Protein AF-A0A432HUN0-F1 (afdb_monomer_lite)

Sequence (198 aa):
MKFRRDRHARARWQVWLVFIGVSLAVAACGGKPTTIAEPGPTDLVPQQGPDGEPISGSESGPTIFFPKQKPVEGEREVMTAELIGELAVIEGCLRIASFSGSNTDYLLVWPPDFRLNTEGDGIQVLNGDGQVAARVGEEVYMGGGKIGYVHRLDEYVVRQLPPGGTGPYWIVGDVVISAKSLQVFGSKIYLILQPPTV

Radius of gyration: 26.11 Å; chains: 1; bounding box: 74×89×40 Å

Secondary structure (DSSP, 8-state):
-----------------------------------PPPPPP--------S--------------B--BPPP-SSSPP---EEEEEEEEEETTEEEEEESSS---EEEEEB-TT-EEE-SSSS-EEE-TTS-EEEETTSEEEEEEEEE-SGGGS-HHHHTT--TT--S-EEEEEEEEEEGGGEEEETTEEEE--PPPP-

pLDDT: mean 74.95, std 22.16, range [32.34, 98.0]

Structure (mmCIF, N/CA/C/O backbone):
data_AF-A0A432HUN0-F1
#
_entry.id   AF-A0A432HUN0-F1
#
loop_
_atom_site.group_PDB
_atom_site.id
_atom_site.type_symbol
_atom_site.label_atom_id
_atom_site.label_alt_id
_atom_site.label_comp_id
_atom_site.label_asym_id
_atom_site.label_entity_id
_atom_site.label_seq_id
_atom_site.pdbx_PDB_ins_code
_atom_site.Cartn_x
_atom_site.Cartn_y
_atom_site.Cartn_z
_atom_site.occupancy
_atom_site.B_iso_or_equiv
_atom_site.auth_seq_id
_atom_site.auth_comp_id
_atom_site.auth_asym_id
_atom_site.auth_atom_id
_atom_site.pdbx_PDB_model_num
ATOM 1 N N . MET A 1 1 ? 32.783 -45.281 20.978 1.00 41.72 1 MET A N 1
ATOM 2 C CA . MET A 1 1 ? 31.794 -44.224 21.289 1.00 41.72 1 MET A CA 1
ATOM 3 C C . MET A 1 1 ? 30.401 -44.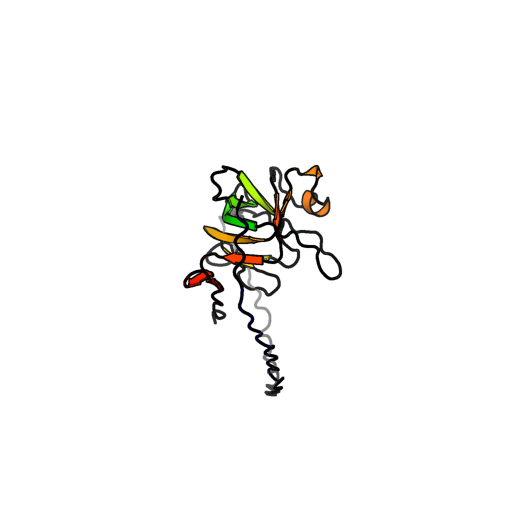832 21.133 1.00 41.72 1 MET A C 1
ATOM 5 O O . MET A 1 1 ? 30.135 -45.439 20.105 1.00 41.72 1 MET A O 1
ATOM 9 N N . LYS A 1 2 ? 29.596 -44.840 22.204 1.00 37.47 2 LYS A N 1
ATOM 10 C CA . LYS A 1 2 ? 28.354 -45.626 22.348 1.00 37.47 2 LYS A CA 1
ATOM 11 C C . LYS A 1 2 ? 27.220 -45.053 21.489 1.00 37.47 2 LYS A C 1
ATOM 13 O O . LYS A 1 2 ? 26.774 -43.941 21.740 1.00 37.47 2 LYS A O 1
ATOM 18 N N . PHE A 1 3 ? 26.706 -45.853 20.558 1.00 32.34 3 PHE A N 1
ATOM 19 C CA . PHE A 1 3 ? 25.397 -45.648 19.939 1.00 32.34 3 PHE A CA 1
ATOM 20 C C . PHE A 1 3 ? 24.331 -46.144 20.928 1.00 32.34 3 PHE A C 1
ATOM 22 O O . PHE A 1 3 ? 24.273 -47.340 21.220 1.00 32.34 3 PHE A O 1
ATOM 29 N N . ARG A 1 4 ? 23.508 -45.245 21.481 1.00 42.25 4 ARG A N 1
ATOM 30 C CA . ARG A 1 4 ? 22.257 -45.631 22.148 1.00 42.25 4 ARG A CA 1
ATOM 31 C C . ARG A 1 4 ? 21.105 -45.401 21.182 1.00 42.25 4 ARG A C 1
ATOM 33 O O . ARG A 1 4 ? 20.860 -44.290 20.734 1.00 42.25 4 ARG A O 1
ATOM 40 N N . ARG A 1 5 ? 20.437 -46.505 20.873 1.00 40.69 5 ARG A N 1
ATOM 41 C CA . ARG A 1 5 ? 19.178 -46.617 20.152 1.00 40.69 5 ARG A CA 1
ATOM 42 C C . ARG A 1 5 ? 18.111 -46.914 21.205 1.00 40.69 5 ARG A C 1
ATOM 44 O O . ARG A 1 5 ? 18.217 -47.950 21.843 1.00 40.69 5 ARG A O 1
ATOM 51 N N . ASP A 1 6 ? 17.102 -46.061 21.327 1.00 40.16 6 ASP A N 1
ATOM 52 C CA . ASP A 1 6 ? 15.755 -46.408 21.801 1.00 40.16 6 ASP A CA 1
ATOM 53 C C . ASP A 1 6 ? 14.793 -45.477 21.040 1.00 40.16 6 ASP A C 1
ATOM 55 O O . ASP A 1 6 ? 15.008 -44.272 21.019 1.00 40.16 6 ASP A O 1
ATOM 59 N N . ARG A 1 7 ? 13.941 -45.940 20.118 1.00 40.25 7 ARG A N 1
ATOM 60 C CA . ARG A 1 7 ? 12.829 -46.915 20.138 1.00 40.25 7 ARG A CA 1
ATOM 61 C C . ARG A 1 7 ? 11.486 -46.298 20.544 1.00 40.25 7 ARG A C 1
ATOM 63 O O . ARG A 1 7 ? 11.226 -46.113 21.719 1.00 40.25 7 ARG A O 1
ATOM 70 N N . HIS A 1 8 ? 10.638 -46.198 19.510 1.00 35.72 8 HIS A N 1
ATOM 71 C CA . HIS A 1 8 ? 9.168 -46.272 19.489 1.00 35.72 8 HIS A CA 1
ATOM 72 C C . HIS A 1 8 ? 8.411 -45.124 20.195 1.00 35.72 8 HIS A C 1
ATOM 74 O O . HIS A 1 8 ? 8.746 -44.715 21.288 1.00 35.72 8 HIS A O 1
ATOM 80 N N . ALA A 1 9 ? 7.360 -44.551 19.608 1.00 34.81 9 ALA A N 1
ATOM 81 C CA . ALA A 1 9 ? 6.184 -45.288 19.172 1.00 34.81 9 ALA A CA 1
ATOM 82 C C . ALA A 1 9 ? 5.407 -44.621 18.023 1.00 34.81 9 ALA A C 1
ATOM 84 O O . ALA A 1 9 ? 5.438 -43.417 17.802 1.00 34.81 9 ALA A O 1
ATOM 85 N N . ARG A 1 10 ? 4.704 -45.495 17.300 1.00 41.88 10 ARG A N 1
ATOM 86 C CA . ARG A 1 10 ? 3.745 -45.235 16.226 1.00 41.88 10 ARG A CA 1
ATOM 87 C C . ARG A 1 10 ? 2.478 -44.586 16.789 1.00 41.88 10 ARG A C 1
ATOM 89 O O . ARG A 1 10 ? 1.993 -45.075 17.801 1.00 41.88 10 ARG A O 1
ATOM 96 N N . ALA A 1 11 ? 1.854 -43.673 16.047 1.00 33.59 11 ALA A N 1
ATOM 97 C CA . ALA A 1 11 ? 0.393 -43.586 15.992 1.00 33.59 11 ALA A CA 1
ATOM 98 C C . ALA A 1 11 ? -0.068 -42.833 14.735 1.00 33.59 11 ALA A C 1
ATOM 100 O O . ALA A 1 11 ? 0.321 -41.699 14.485 1.00 33.59 11 ALA A O 1
ATOM 101 N N . ARG A 1 12 ? -0.896 -43.520 13.943 1.00 47.66 12 ARG A N 1
ATOM 102 C CA . ARG A 1 12 ? -1.722 -42.995 12.851 1.00 47.66 12 ARG A CA 1
ATOM 103 C C . ARG A 1 12 ? -2.831 -42.120 13.442 1.00 47.66 12 ARG A C 1
ATOM 105 O O . ARG A 1 12 ? -3.446 -42.565 14.403 1.00 47.66 12 ARG A O 1
ATOM 112 N N . TRP A 1 13 ? -3.190 -41.010 12.800 1.00 37.75 13 TRP A N 1
ATOM 113 C CA . TRP A 1 13 ? -4.551 -40.455 12.892 1.00 37.75 13 TRP A CA 1
ATOM 114 C C . TRP A 1 13 ? -4.818 -39.553 11.674 1.00 37.75 13 TRP A C 1
ATOM 116 O O . TRP A 1 13 ? -4.181 -38.523 11.515 1.00 37.75 13 TRP A O 1
ATOM 126 N N . GLN A 1 14 ? -5.373 -40.115 10.597 1.00 39.66 14 GLN A N 1
ATOM 127 C CA . GLN A 1 14 ? -6.800 -40.119 10.221 1.00 39.66 14 GLN A CA 1
ATOM 128 C C . GLN A 1 14 ? -7.384 -38.742 9.871 1.00 39.66 14 GLN A C 1
ATOM 130 O O . GLN A 1 14 ? -7.791 -37.975 10.732 1.00 39.66 14 GLN A O 1
ATOM 135 N N . VAL A 1 15 ? -7.470 -38.539 8.551 1.00 48.50 15 VAL A N 1
ATOM 136 C CA . VAL A 1 15 ? -8.557 -37.925 7.771 1.00 48.50 15 VAL A CA 1
ATOM 137 C C . VAL A 1 15 ? -9.797 -37.558 8.588 1.00 48.50 15 VAL A C 1
ATOM 139 O O . VAL A 1 15 ? -10.485 -38.447 9.084 1.00 48.50 15 VAL A O 1
ATOM 142 N N . TRP A 1 16 ? -10.144 -36.272 8.582 1.00 37.31 16 TRP A N 1
ATOM 143 C CA . TRP A 1 16 ? -11.524 -35.812 8.714 1.00 37.31 16 TRP A CA 1
ATOM 144 C C . TRP A 1 16 ? -11.880 -34.970 7.485 1.00 37.31 16 TRP A C 1
ATOM 146 O O . TRP A 1 16 ? -11.603 -33.777 7.412 1.00 37.31 16 TRP A O 1
ATOM 156 N N . LEU A 1 17 ? -12.469 -35.647 6.496 1.00 46.59 17 LEU A N 1
ATOM 157 C CA . LEU A 1 17 ? -13.332 -35.040 5.490 1.00 46.59 17 LEU A CA 1
ATOM 158 C C . LEU A 1 17 ? -14.598 -34.582 6.211 1.00 46.59 17 LEU A C 1
ATOM 160 O O . LEU A 1 17 ? -15.384 -35.422 6.647 1.00 46.59 17 LEU A O 1
ATOM 164 N N . VAL A 1 18 ? -14.813 -33.275 6.314 1.00 48.69 18 VAL A N 1
ATOM 165 C CA . VAL A 1 18 ? -16.131 -32.739 6.659 1.00 48.69 18 VAL A CA 1
ATOM 166 C C . VAL A 1 18 ? -16.666 -32.034 5.423 1.00 48.69 18 VAL A C 1
ATOM 168 O O . VAL A 1 18 ? -16.364 -30.878 5.150 1.00 48.69 18 VAL A O 1
ATOM 171 N N . PHE A 1 19 ? -17.434 -32.803 4.651 1.00 47.28 19 PHE A N 1
ATOM 172 C CA . PHE A 1 19 ? -18.405 -32.298 3.692 1.00 47.28 19 PHE A CA 1
ATOM 173 C C . PHE A 1 19 ? -19.412 -31.434 4.459 1.00 47.28 19 PHE A C 1
ATOM 175 O O . PHE A 1 19 ? -20.225 -31.971 5.210 1.00 47.28 19 PHE A O 1
ATOM 182 N N . ILE A 1 20 ? -19.366 -30.114 4.285 1.00 53.66 20 ILE A N 1
ATOM 183 C CA . ILE A 1 20 ? -20.457 -29.235 4.715 1.00 53.66 20 ILE A CA 1
ATOM 184 C C . ILE A 1 20 ? -21.2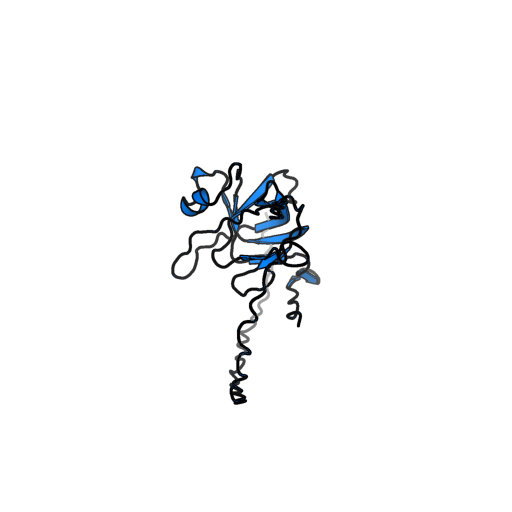61 -28.881 3.473 1.00 53.66 20 ILE A C 1
ATOM 186 O O . ILE A 1 20 ? -20.756 -28.291 2.520 1.00 53.66 20 ILE A O 1
ATOM 190 N N . GLY A 1 21 ? -22.498 -29.369 3.488 1.00 46.38 21 GLY A N 1
ATOM 191 C CA . GLY A 1 21 ? -23.441 -29.329 2.388 1.00 46.38 21 GLY A CA 1
ATOM 192 C C . GLY A 1 21 ? -23.855 -27.918 1.994 1.00 46.38 21 GLY A C 1
ATOM 193 O O . GLY A 1 21 ? -24.100 -27.046 2.826 1.00 46.38 21 GLY A O 1
ATOM 194 N N . VAL A 1 22 ? -23.987 -27.759 0.682 1.00 51.41 22 VAL A N 1
ATOM 195 C CA . VAL A 1 22 ? -24.713 -26.685 0.014 1.00 51.41 22 VAL A CA 1
ATOM 196 C C . VAL A 1 22 ? -26.174 -26.725 0.470 1.00 51.41 22 VAL A C 1
ATOM 198 O O . VAL A 1 22 ? -26.879 -27.693 0.194 1.00 51.41 22 VAL A O 1
ATOM 201 N N . SER A 1 23 ? -26.636 -25.662 1.126 1.00 48.38 23 SER A N 1
ATOM 202 C CA . SER A 1 23 ? -28.062 -25.386 1.318 1.00 48.38 23 SER A CA 1
ATOM 203 C C . SER A 1 23 ? -28.414 -24.129 0.527 1.00 48.38 23 SER A C 1
ATOM 205 O O . SER A 1 23 ? -28.148 -23.013 0.968 1.00 48.38 23 SER A O 1
ATOM 207 N N . LEU A 1 24 ? -28.991 -24.318 -0.665 1.00 49.03 24 LEU A N 1
ATOM 208 C CA . LEU A 1 24 ? -29.707 -23.267 -1.386 1.00 49.03 24 LEU A CA 1
ATOM 209 C C . LEU A 1 24 ? -30.995 -22.946 -0.616 1.00 49.03 24 LEU A C 1
ATOM 211 O O . LEU A 1 24 ? -31.883 -23.791 -0.523 1.00 49.03 24 LEU A O 1
ATOM 215 N N . ALA A 1 25 ? -31.133 -21.712 -0.142 1.00 54.94 25 ALA A N 1
ATOM 216 C CA . ALA A 1 25 ? -32.429 -21.135 0.188 1.00 54.94 25 ALA A CA 1
ATOM 217 C C . ALA A 1 25 ? -32.606 -19.863 -0.647 1.00 54.94 25 ALA A C 1
ATOM 219 O O . ALA A 1 25 ? -32.079 -18.803 -0.322 1.00 54.94 25 ALA A O 1
ATOM 220 N N . VAL A 1 26 ? -33.325 -19.990 -1.764 1.00 53.28 26 VAL A N 1
ATOM 221 C CA . VAL A 1 26 ? -33.787 -18.847 -2.556 1.00 53.28 26 VAL A CA 1
ATOM 222 C C . VAL A 1 26 ? -35.000 -18.266 -1.836 1.00 53.28 26 VAL A C 1
ATOM 224 O O . VAL A 1 26 ? -36.114 -18.764 -1.981 1.00 53.28 26 VAL A O 1
ATOM 227 N N . ALA A 1 27 ? -34.787 -17.222 -1.041 1.00 50.34 27 ALA A N 1
ATOM 228 C CA . ALA A 1 27 ? -35.872 -16.367 -0.581 1.00 50.34 27 ALA A CA 1
ATOM 229 C C . ALA A 1 27 ? -36.128 -15.300 -1.655 1.00 50.34 27 ALA A C 1
ATOM 231 O O . ALA A 1 27 ? -35.487 -14.252 -1.696 1.00 50.34 27 ALA A O 1
ATOM 232 N N . ALA A 1 28 ? -37.049 -15.608 -2.567 1.00 47.50 28 ALA A N 1
ATOM 233 C CA . ALA A 1 28 ? -37.592 -14.651 -3.516 1.00 47.50 28 ALA A CA 1
ATOM 234 C C . ALA A 1 28 ? -38.541 -13.688 -2.784 1.00 47.50 28 ALA A C 1
ATOM 236 O O . ALA A 1 28 ? -39.685 -14.036 -2.503 1.00 47.50 28 ALA A O 1
ATOM 237 N N . CYS A 1 29 ? -38.086 -12.466 -2.515 1.00 50.00 29 CYS A N 1
ATOM 238 C CA . CYS A 1 29 ? -38.969 -11.346 -2.199 1.00 50.00 29 CYS A CA 1
ATOM 239 C C . CYS A 1 29 ? -38.958 -10.376 -3.381 1.00 50.00 29 CYS A C 1
ATOM 241 O O . CYS A 1 29 ? -38.101 -9.504 -3.498 1.00 50.00 29 CYS A O 1
ATOM 243 N N . GLY A 1 30 ? -39.921 -10.571 -4.285 1.00 48.97 30 GLY A N 1
ATOM 244 C CA . GLY A 1 30 ? -40.257 -9.614 -5.331 1.00 48.97 30 GLY A CA 1
ATOM 245 C C . GLY A 1 30 ? -40.932 -8.386 -4.724 1.00 48.97 30 GLY A C 1
ATOM 246 O O . GLY A 1 30 ? -42.119 -8.420 -4.405 1.00 48.97 30 GLY A O 1
ATOM 247 N N . GLY A 1 31 ? -40.170 -7.304 -4.576 1.00 45.66 31 GLY A N 1
ATOM 248 C CA . GLY A 1 31 ? -40.666 -5.956 -4.312 1.00 45.66 31 GLY A CA 1
ATOM 249 C C . GLY A 1 31 ? -40.653 -5.142 -5.604 1.00 45.66 31 GLY A C 1
ATOM 250 O O . GLY A 1 31 ? -39.622 -4.995 -6.249 1.00 45.66 31 GLY A O 1
ATOM 251 N N . LYS A 1 32 ? -41.828 -4.668 -6.005 1.00 54.59 32 LYS A N 1
ATOM 252 C CA . LYS A 1 32 ? -42.127 -3.933 -7.241 1.00 54.59 32 LYS A CA 1
ATOM 253 C C . LYS A 1 32 ? -41.371 -2.587 -7.295 1.00 54.59 32 LYS A C 1
ATOM 255 O O . LYS A 1 32 ? -41.294 -1.931 -6.258 1.00 54.59 32 LYS A O 1
ATOM 260 N N . PRO A 1 33 ? -40.879 -2.118 -8.459 1.00 43.34 33 PRO A N 1
ATOM 261 C CA . PRO A 1 33 ? -40.329 -0.772 -8.570 1.00 43.34 33 PRO A CA 1
ATOM 262 C C . PRO A 1 33 ? -41.476 0.241 -8.495 1.00 43.34 33 PRO A C 1
ATOM 264 O O . PRO A 1 33 ? -42.329 0.291 -9.382 1.00 43.34 33 PRO A O 1
ATOM 267 N N . THR A 1 34 ? -41.508 1.042 -7.433 1.00 41.53 34 THR A N 1
ATOM 268 C CA . THR A 1 34 ? -42.353 2.236 -7.376 1.00 41.53 34 THR A CA 1
ATOM 269 C C . THR A 1 34 ? -41.596 3.369 -8.053 1.00 41.53 34 THR A C 1
ATOM 271 O O . THR A 1 34 ? -40.673 3.947 -7.487 1.00 41.53 34 THR A O 1
ATOM 274 N N . THR A 1 35 ? -41.995 3.667 -9.286 1.00 47.41 35 THR A N 1
ATOM 275 C CA . THR A 1 35 ? -41.704 4.921 -9.980 1.00 47.41 35 THR A CA 1
ATOM 276 C C . THR A 1 35 ? -42.248 6.078 -9.144 1.00 47.41 35 THR A C 1
ATOM 278 O O . THR A 1 35 ? -43.459 6.280 -9.078 1.00 47.41 35 THR A O 1
ATOM 281 N N . ILE A 1 36 ? -41.359 6.827 -8.494 1.00 51.12 36 ILE A N 1
ATOM 282 C CA . ILE A 1 36 ? -41.673 8.152 -7.961 1.00 51.12 36 ILE A CA 1
ATOM 283 C C . ILE A 1 36 ? -41.154 9.156 -8.982 1.00 51.12 36 ILE A C 1
ATOM 285 O O . ILE A 1 36 ? -39.979 9.144 -9.340 1.00 51.12 36 ILE A O 1
ATOM 289 N N . ALA A 1 37 ? -42.085 9.955 -9.491 1.00 45.53 37 ALA A N 1
ATOM 290 C CA . ALA A 1 37 ? -41.841 11.008 -10.452 1.00 45.53 37 ALA A CA 1
ATOM 291 C C . ALA A 1 37 ? -40.889 12.071 -9.884 1.00 45.53 37 ALA A C 1
ATOM 293 O O . ALA A 1 37 ? -41.034 12.534 -8.753 1.00 45.53 37 ALA A O 1
ATOM 294 N N . GLU A 1 38 ? -39.940 12.438 -10.729 1.00 52.84 38 GLU A N 1
ATOM 295 C CA . GLU A 1 38 ? -39.043 13.582 -10.660 1.00 52.84 38 GLU A CA 1
ATOM 296 C C . GLU A 1 38 ? -39.829 14.901 -10.502 1.00 52.84 38 GLU A C 1
ATOM 298 O O . GLU A 1 38 ? -40.662 15.219 -11.356 1.00 52.84 38 GLU A O 1
ATOM 303 N N . PRO A 1 39 ? -39.610 15.700 -9.441 1.00 53.53 39 PRO A N 1
ATOM 304 C CA . PRO A 1 39 ? -39.930 17.118 -9.482 1.00 53.53 39 PRO A CA 1
ATOM 305 C C . PRO A 1 39 ? -38.852 17.831 -10.310 1.00 53.53 39 PRO A C 1
ATOM 307 O O . PRO A 1 39 ? -37.660 17.679 -10.050 1.00 53.53 39 PRO A O 1
ATOM 310 N N . GLY A 1 40 ? -39.294 18.569 -11.331 1.00 49.94 40 GLY A N 1
ATOM 311 C CA . GLY A 1 40 ? -38.438 19.255 -12.298 1.00 49.94 40 GLY A CA 1
ATOM 312 C C . GLY A 1 40 ? -37.469 20.285 -11.692 1.00 49.94 40 GLY A C 1
ATOM 313 O O . GLY A 1 40 ? -37.540 20.606 -10.504 1.00 49.94 40 GLY A O 1
ATOM 314 N N . PRO A 1 41 ? -36.551 20.814 -12.517 1.00 48.81 41 PRO A N 1
ATOM 315 C CA . PRO A 1 41 ? -35.443 21.636 -12.059 1.00 48.81 41 PRO A CA 1
ATOM 316 C C . PRO A 1 41 ? -35.949 22.993 -11.564 1.00 48.81 41 PRO A C 1
ATOM 318 O O . PRO A 1 41 ? -36.493 23.793 -12.323 1.00 48.81 41 PRO A O 1
ATOM 321 N N . THR A 1 42 ? -35.746 23.264 -10.278 1.00 48.53 42 THR A N 1
ATOM 322 C CA . THR A 1 42 ? -35.768 24.631 -9.757 1.00 48.53 42 THR A CA 1
ATOM 323 C C . THR A 1 42 ? -34.458 25.289 -10.176 1.00 48.53 42 THR A C 1
ATOM 325 O O . THR A 1 42 ? -33.405 24.968 -9.627 1.00 48.53 42 THR A O 1
ATOM 328 N N . ASP A 1 43 ? -34.523 26.194 -11.153 1.00 41.00 43 ASP A N 1
ATOM 329 C CA . ASP A 1 43 ? -33.428 27.093 -11.514 1.00 41.00 43 ASP A CA 1
ATOM 330 C C . ASP A 1 43 ? -33.006 27.913 -10.285 1.00 41.00 43 ASP A C 1
ATOM 332 O O . ASP A 1 43 ? -33.652 28.890 -9.896 1.00 41.00 43 ASP A O 1
ATOM 336 N N . LEU A 1 44 ? -31.910 27.505 -9.642 1.00 41.31 44 LEU A N 1
ATOM 337 C CA . LEU A 1 44 ? -31.253 28.306 -8.620 1.00 41.31 44 LEU A CA 1
ATOM 338 C C . LEU A 1 44 ? -30.445 29.402 -9.315 1.00 41.31 44 LEU A C 1
ATOM 340 O O . LEU A 1 44 ? -29.321 29.197 -9.765 1.00 41.31 44 LEU A O 1
ATOM 344 N N . VAL A 1 45 ? -31.047 30.586 -9.382 1.00 46.75 45 VAL A N 1
ATOM 345 C CA . VAL A 1 45 ? -30.364 31.857 -9.636 1.00 46.75 45 VAL A CA 1
ATOM 346 C C . VAL A 1 45 ? -29.227 32.026 -8.615 1.00 46.75 45 VAL A C 1
ATOM 348 O O . VAL A 1 45 ? -29.509 32.047 -7.413 1.00 46.75 45 VAL A O 1
ATOM 351 N N . PRO A 1 46 ? -27.959 32.203 -9.026 1.00 40.22 46 PRO A N 1
ATOM 352 C CA . PRO A 1 46 ? -26.907 32.588 -8.095 1.00 40.22 46 PRO A CA 1
ATOM 353 C C . PRO A 1 46 ? -27.130 34.035 -7.639 1.00 40.22 46 PRO A C 1
ATOM 355 O O . PRO A 1 46 ? -27.009 34.978 -8.423 1.00 40.22 46 PRO A O 1
ATOM 358 N N . GLN A 1 47 ? -27.455 34.228 -6.360 1.00 41.69 47 GLN A N 1
ATOM 359 C CA . GLN A 1 47 ? -27.327 35.532 -5.713 1.00 41.69 47 GLN A CA 1
ATOM 360 C C . GLN A 1 47 ? -25.839 35.803 -5.479 1.00 41.69 47 GLN A C 1
ATOM 362 O O . GLN A 1 47 ? -25.261 35.359 -4.491 1.00 41.69 47 GLN A O 1
ATOM 367 N N . GLN A 1 48 ? -25.214 36.516 -6.413 1.00 41.47 48 GLN A N 1
ATOM 368 C CA . GLN A 1 48 ? -23.877 37.061 -6.223 1.00 41.47 48 GLN A CA 1
ATOM 369 C C . GLN A 1 48 ? -24.007 38.393 -5.480 1.00 41.47 48 GLN A C 1
ATOM 371 O O . GLN A 1 48 ? -24.387 39.410 -6.061 1.00 41.47 48 GLN A O 1
ATOM 376 N N . GLY A 1 49 ? -23.746 38.365 -4.172 1.00 40.47 49 GLY A N 1
ATOM 377 C CA . GLY A 1 49 ? -23.481 39.580 -3.408 1.00 40.47 49 GLY A CA 1
ATOM 378 C C . GLY A 1 49 ? -22.210 40.255 -3.940 1.00 40.47 49 GLY A C 1
ATOM 379 O O . GLY A 1 49 ? -21.299 39.553 -4.393 1.00 40.47 49 GLY A O 1
ATOM 380 N N . PRO A 1 50 ? -22.137 41.596 -3.949 1.00 51.50 50 PRO A N 1
ATOM 381 C CA . PRO A 1 50 ? -20.893 42.271 -4.265 1.00 51.50 50 PRO A CA 1
ATOM 382 C C . PRO A 1 50 ? -19.933 42.022 -3.095 1.00 51.50 50 PRO A C 1
ATOM 384 O O . PRO A 1 50 ? -20.352 42.039 -1.940 1.00 51.50 50 PRO A O 1
ATOM 387 N N . ASP A 1 51 ? -18.663 41.781 -3.418 1.00 56.72 51 ASP A N 1
ATOM 388 C CA . ASP A 1 51 ? -17.544 41.665 -2.473 1.00 56.72 51 ASP A CA 1
ATOM 389 C C . ASP A 1 51 ? -17.305 40.234 -1.949 1.00 56.72 51 ASP A C 1
ATOM 391 O O . ASP A 1 51 ? -17.425 39.927 -0.765 1.00 56.72 51 ASP A O 1
ATOM 395 N N . GLY A 1 52 ? -16.917 39.334 -2.855 1.00 41.81 52 GLY A N 1
ATOM 396 C CA . GLY A 1 52 ? -16.436 37.996 -2.514 1.00 41.81 52 GLY A CA 1
ATOM 397 C C . GLY A 1 52 ? -15.239 37.632 -3.378 1.00 41.81 52 GLY A C 1
ATOM 398 O O . GLY A 1 52 ? -15.392 37.195 -4.516 1.00 41.81 52 GLY A O 1
ATOM 399 N N . GLU A 1 53 ? -14.044 37.861 -2.847 1.00 49.69 53 GLU A N 1
ATOM 400 C CA . GLU A 1 53 ? -12.789 37.313 -3.354 1.00 49.69 53 GLU A CA 1
ATOM 401 C C . GLU A 1 53 ? -12.969 35.805 -3.626 1.00 49.69 53 GLU A C 1
ATOM 403 O O . GLU A 1 53 ? -13.503 35.104 -2.758 1.00 49.69 53 GLU A O 1
ATOM 408 N N . PRO A 1 54 ? -12.577 35.258 -4.792 1.00 40.16 54 PRO A N 1
ATOM 409 C CA . PRO A 1 54 ? -12.607 33.820 -4.972 1.00 40.16 54 PRO A CA 1
ATOM 410 C C . PRO A 1 54 ? -11.478 33.242 -4.122 1.00 40.16 54 PRO A C 1
ATOM 412 O O . PRO A 1 54 ? -10.342 33.112 -4.577 1.00 40.16 54 PRO A O 1
ATOM 415 N N . ILE A 1 55 ? -11.788 32.886 -2.874 1.00 52.88 55 ILE A N 1
ATOM 416 C CA . ILE A 1 55 ? -10.938 31.994 -2.097 1.00 52.88 55 ILE A CA 1
ATOM 417 C C . ILE A 1 55 ? -11.037 30.649 -2.807 1.00 52.88 55 ILE A C 1
ATOM 419 O O . ILE A 1 55 ? -11.916 29.830 -2.550 1.00 52.88 55 ILE A O 1
ATOM 423 N N . SER A 1 56 ? -10.130 30.448 -3.760 1.00 51.78 56 SER A N 1
ATOM 424 C CA . SER A 1 56 ? -9.777 29.145 -4.301 1.00 51.78 56 SER A CA 1
ATOM 425 C C . SER A 1 56 ? -9.055 28.380 -3.190 1.00 51.78 56 SER A C 1
ATOM 427 O O . SER A 1 56 ? -7.850 28.149 -3.220 1.00 51.78 56 SER A O 1
ATOM 429 N N . GLY A 1 57 ? -9.807 28.051 -2.142 1.00 39.94 57 GLY A N 1
ATOM 430 C CA . GLY A 1 57 ? -9.422 27.085 -1.137 1.00 39.94 57 GLY A CA 1
ATOM 431 C C . GLY A 1 57 ? -9.563 25.721 -1.777 1.00 39.94 57 GLY A C 1
ATOM 432 O O . GLY A 1 57 ? -10.575 25.049 -1.608 1.00 39.94 57 GLY A O 1
ATOM 433 N N . SER A 1 58 ? -8.566 25.329 -2.569 1.00 46.69 58 SER A N 1
ATOM 434 C CA . SER A 1 58 ? -8.370 23.925 -2.889 1.00 46.69 58 SER A CA 1
ATOM 435 C C . SER A 1 58 ? -7.945 23.252 -1.588 1.00 46.69 58 SER A C 1
ATOM 437 O O . SER A 1 58 ? -6.764 23.100 -1.296 1.00 46.69 58 SER A O 1
ATOM 439 N N . GLU A 1 59 ? -8.931 22.899 -0.769 1.00 52.22 59 GLU A N 1
ATOM 440 C CA . GLU A 1 59 ? -8.789 22.027 0.394 1.00 52.22 59 GLU A CA 1
ATOM 441 C C . GLU A 1 59 ? -8.592 20.582 -0.099 1.00 52.22 59 GLU A C 1
ATOM 443 O O . GLU A 1 59 ? -9.267 19.640 0.302 1.00 52.22 59 GLU A O 1
ATOM 448 N N . SER A 1 60 ? -7.686 20.401 -1.063 1.00 56.03 60 SER A N 1
ATOM 449 C CA . SER A 1 60 ? -7.208 19.086 -1.440 1.00 56.03 60 SER A CA 1
ATOM 450 C C . SER A 1 60 ? -6.291 18.655 -0.310 1.00 56.03 60 SER A C 1
ATOM 452 O O . SER A 1 60 ? -5.193 19.194 -0.156 1.00 56.03 60 SER A O 1
ATOM 454 N N . GLY A 1 61 ? -6.746 17.697 0.498 1.00 60.31 61 GLY A N 1
ATOM 455 C CA . GLY A 1 61 ? -5.876 16.994 1.434 1.00 60.31 61 GLY A CA 1
ATOM 456 C C . GLY A 1 61 ? -4.605 16.475 0.738 1.00 60.31 61 GLY A C 1
ATOM 457 O O . GLY A 1 61 ? -4.530 16.444 -0.498 1.00 60.31 61 GLY A O 1
ATOM 458 N N . PRO A 1 62 ? -3.577 16.079 1.504 1.00 65.94 62 PRO A N 1
ATOM 459 C CA . PRO A 1 62 ? -2.324 15.618 0.924 1.00 65.94 62 PRO A CA 1
ATOM 460 C C . PRO A 1 62 ? -2.575 14.443 -0.029 1.00 65.94 62 PRO A C 1
ATOM 462 O O . PRO A 1 62 ? -3.177 13.439 0.351 1.00 65.94 62 PRO A O 1
ATOM 465 N N . THR A 1 63 ? -2.099 14.561 -1.270 1.00 83.44 63 THR A N 1
ATOM 466 C CA . THR A 1 63 ? -2.133 13.464 -2.242 1.00 83.44 63 THR A CA 1
ATOM 467 C C . THR A 1 63 ? -1.249 12.327 -1.741 1.00 83.44 63 THR A C 1
ATOM 469 O O . THR A 1 63 ? -0.034 12.489 -1.624 1.00 83.44 63 THR A O 1
ATOM 472 N N . ILE A 1 64 ? -1.852 11.172 -1.454 1.00 90.25 64 ILE A N 1
ATOM 473 C CA . ILE A 1 64 ? -1.128 9.964 -1.047 1.00 90.25 64 ILE A CA 1
ATOM 474 C C . ILE A 1 64 ? -0.869 9.104 -2.280 1.00 90.25 64 ILE A C 1
ATOM 476 O O . ILE A 1 64 ? -1.798 8.691 -2.976 1.00 90.25 64 ILE A O 1
ATOM 480 N N . PHE A 1 65 ? 0.398 8.799 -2.534 1.00 92.44 65 PHE A N 1
ATOM 481 C CA . PHE A 1 65 ? 0.809 7.911 -3.610 1.00 92.44 65 PHE A CA 1
ATOM 482 C C . PHE A 1 65 ? 0.565 6.454 -3.214 1.00 92.44 65 PHE A C 1
ATOM 484 O O . PHE A 1 65 ? 1.015 5.981 -2.167 1.00 92.44 65 PHE A O 1
ATOM 491 N N . PHE A 1 66 ? -0.145 5.738 -4.086 1.00 95.25 66 PHE A N 1
ATOM 492 C CA . PHE A 1 66 ? -0.551 4.348 -3.886 1.00 95.25 66 PHE A CA 1
ATOM 493 C C . PHE A 1 66 ? -0.143 3.500 -5.103 1.00 95.25 66 PHE A C 1
ATOM 495 O O . PHE A 1 66 ? -1.005 3.097 -5.887 1.00 95.25 66 PHE A O 1
ATOM 502 N N . PRO A 1 67 ? 1.168 3.283 -5.332 1.00 96.38 67 PRO A N 1
ATOM 503 C CA . PRO A 1 67 ? 1.631 2.559 -6.505 1.00 96.38 67 PRO A CA 1
ATOM 504 C C . PRO A 1 67 ? 1.186 1.100 -6.442 1.00 96.38 67 PRO A C 1
ATOM 506 O O . PRO A 1 67 ? 1.271 0.440 -5.401 1.00 96.38 67 PRO A O 1
ATOM 509 N N . LYS A 1 68 ? 0.725 0.596 -7.582 1.00 97.62 68 LYS A N 1
ATOM 510 C CA . LYS A 1 68 ? 0.191 -0.754 -7.731 1.00 97.62 68 LYS A CA 1
ATOM 511 C C . LYS A 1 68 ? 1.063 -1.605 -8.632 1.00 97.62 68 LYS A C 1
ATOM 513 O O . LYS A 1 68 ? 1.658 -1.121 -9.597 1.00 97.62 68 LYS A O 1
ATOM 518 N N . GLN A 1 69 ? 1.080 -2.896 -8.339 1.00 97.62 69 GLN A N 1
ATOM 519 C CA . GLN A 1 69 ? 1.634 -3.913 -9.219 1.00 97.62 69 GLN A CA 1
ATOM 520 C C . GLN A 1 69 ? 0.850 -3.957 -10.530 1.00 97.62 69 GLN A C 1
ATOM 522 O O . GLN A 1 69 ? -0.337 -3.625 -10.582 1.00 97.62 69 GLN A O 1
ATOM 527 N N . LYS A 1 70 ? 1.527 -4.372 -11.600 1.00 96.75 70 LYS A N 1
ATOM 528 C CA . LYS A 1 70 ? 0.900 -4.555 -12.904 1.00 96.75 70 LYS A CA 1
ATOM 529 C C . LYS A 1 70 ? -0.158 -5.666 -12.808 1.00 96.75 70 LYS A C 1
ATOM 531 O O . LYS A 1 70 ? 0.178 -6.752 -12.337 1.00 96.75 70 LYS A O 1
ATOM 536 N N . PRO A 1 71 ? -1.406 -5.433 -13.250 1.00 95.81 71 PRO A N 1
ATOM 537 C CA . PRO A 1 71 ? -2.390 -6.502 -13.361 1.00 95.81 71 PRO A CA 1
ATOM 538 C C . PRO A 1 71 ? -1.885 -7.612 -14.291 1.00 95.81 71 PRO A C 1
ATOM 540 O O . PRO A 1 71 ? -1.326 -7.328 -15.353 1.00 95.81 71 PRO A O 1
ATOM 543 N N . VAL A 1 72 ? -2.101 -8.864 -13.897 1.00 93.75 72 VAL A N 1
ATOM 544 C CA . VAL A 1 72 ? -1.811 -10.055 -14.703 1.00 93.75 72 VAL A CA 1
ATOM 545 C C . VAL A 1 72 ? -3.096 -10.847 -14.910 1.00 93.75 72 VAL A C 1
ATOM 547 O O . VAL A 1 72 ? -4.013 -10.770 -14.095 1.00 93.75 72 VAL A O 1
ATOM 550 N N . GLU A 1 73 ? -3.179 -11.584 -16.013 1.00 92.62 73 GLU A N 1
ATOM 551 C CA . GLU A 1 73 ? -4.268 -12.536 -16.219 1.00 92.62 73 GLU A CA 1
ATOM 552 C C . GLU A 1 73 ? -4.008 -13.805 -15.397 1.00 92.62 73 GLU A C 1
ATOM 554 O O . GLU A 1 73 ? -2.901 -14.342 -15.416 1.00 92.62 73 GLU A O 1
ATOM 559 N N . GLY A 1 74 ? -5.034 -14.305 -14.706 1.00 90.69 74 GLY A N 1
ATOM 560 C CA . GLY A 1 74 ? -4.931 -15.512 -13.886 1.00 90.69 74 GLY A CA 1
ATOM 561 C C . GLY A 1 74 ? -4.354 -15.264 -12.490 1.00 90.69 74 GLY A C 1
ATOM 562 O O . GLY A 1 74 ? -4.539 -14.198 -11.905 1.00 90.69 74 GLY A O 1
ATOM 563 N N . GLU A 1 75 ? -3.711 -16.288 -11.930 1.00 88.75 75 GLU A N 1
ATOM 564 C CA . GLU A 1 75 ? -3.121 -16.233 -10.591 1.00 88.75 75 GLU A CA 1
ATOM 565 C C . GLU A 1 75 ? -1.817 -15.425 -10.607 1.00 88.75 75 GLU A C 1
ATOM 567 O O . GLU A 1 75 ? -0.952 -15.615 -11.465 1.00 88.75 75 GLU A O 1
ATOM 572 N N . ARG A 1 76 ? -1.677 -14.504 -9.650 1.00 91.75 76 ARG A N 1
ATOM 573 C CA . ARG A 1 76 ? -0.480 -13.677 -9.496 1.00 91.75 76 ARG A CA 1
ATOM 574 C C . ARG A 1 76 ? 0.623 -14.474 -8.802 1.00 91.75 76 ARG A C 1
ATOM 576 O O . ARG A 1 76 ? 0.387 -15.085 -7.767 1.00 91.75 76 ARG A O 1
ATOM 583 N N . GLU A 1 77 ? 1.851 -14.389 -9.306 1.00 91.50 77 GLU A N 1
ATOM 584 C CA . GLU A 1 77 ? 3.022 -14.855 -8.557 1.00 91.50 77 GLU A CA 1
ATOM 585 C C . GLU A 1 77 ? 3.300 -13.924 -7.369 1.00 91.50 77 GLU A C 1
ATOM 587 O O . GLU A 1 77 ? 3.483 -12.715 -7.537 1.00 91.50 77 GLU A O 1
ATOM 592 N N . VAL A 1 78 ? 3.346 -14.488 -6.160 1.00 94.88 78 VAL A N 1
ATOM 593 C CA . VAL A 1 78 ? 3.479 -13.723 -4.915 1.00 94.88 78 VAL A CA 1
ATOM 594 C C . VAL A 1 78 ? 4.731 -14.135 -4.151 1.00 94.88 78 VAL A C 1
ATOM 596 O O . VAL A 1 78 ? 4.957 -15.306 -3.850 1.00 94.88 78 VAL A O 1
ATOM 599 N N . MET A 1 79 ? 5.556 -13.145 -3.808 1.00 94.12 79 MET A N 1
ATOM 600 C CA . MET A 1 79 ? 6.698 -13.337 -2.916 1.00 94.12 79 MET A CA 1
ATOM 601 C C . MET A 1 79 ? 6.208 -13.629 -1.485 1.00 94.12 79 MET A C 1
ATOM 603 O O . MET A 1 79 ? 5.227 -13.043 -1.030 1.00 94.12 79 MET A O 1
ATOM 607 N N . THR A 1 80 ? 6.897 -14.518 -0.764 1.00 92.56 80 THR A N 1
ATOM 608 C CA . THR A 1 80 ? 6.435 -15.061 0.531 1.00 92.56 80 THR A CA 1
ATOM 609 C C . THR A 1 80 ? 7.300 -14.649 1.726 1.00 92.56 80 THR A C 1
ATOM 611 O O . THR A 1 80 ? 7.303 -15.331 2.749 1.00 92.56 80 THR A O 1
ATOM 614 N N . ALA A 1 81 ? 8.098 -13.589 1.597 1.00 94.38 81 ALA A N 1
ATOM 615 C CA . ALA A 1 81 ? 8.797 -13.011 2.739 1.00 94.38 81 ALA A CA 1
ATOM 616 C C . ALA A 1 81 ? 7.810 -12.253 3.636 1.00 94.38 81 ALA A C 1
ATOM 618 O O . ALA A 1 81 ? 6.717 -11.886 3.208 1.00 94.38 81 ALA A O 1
ATOM 619 N N . GLU A 1 82 ? 8.217 -12.002 4.874 1.00 92.44 82 GLU A N 1
ATOM 620 C CA . GLU A 1 82 ? 7.371 -11.386 5.893 1.00 92.44 82 GLU A CA 1
ATOM 621 C C . GLU A 1 82 ? 7.945 -10.037 6.317 1.00 92.44 82 GLU A C 1
ATOM 623 O O . GLU A 1 82 ? 9.162 -9.873 6.456 1.00 92.44 82 GLU A O 1
ATOM 628 N N . LEU A 1 83 ? 7.054 -9.079 6.542 1.00 91.56 83 LEU A N 1
ATOM 629 C CA . LEU A 1 83 ? 7.363 -7.773 7.094 1.00 91.56 83 LEU A CA 1
ATOM 630 C C . LEU A 1 83 ? 6.345 -7.443 8.185 1.00 91.56 83 LEU A C 1
ATOM 632 O O . LEU A 1 83 ? 5.138 -7.551 7.973 1.00 91.56 83 LEU A O 1
ATOM 636 N N . ILE A 1 84 ? 6.851 -7.033 9.346 1.00 92.00 84 ILE A N 1
ATOM 637 C CA . ILE A 1 84 ? 6.050 -6.530 10.462 1.00 92.00 84 ILE A CA 1
ATOM 638 C C . ILE A 1 84 ? 6.536 -5.119 10.775 1.00 92.00 84 ILE A C 1
ATOM 640 O O . ILE A 1 84 ? 7.744 -4.878 10.893 1.00 92.00 84 ILE A O 1
ATOM 644 N N . GLY A 1 85 ? 5.603 -4.181 10.869 1.00 93.00 85 GLY A N 1
ATOM 645 C CA . GLY A 1 85 ? 5.919 -2.775 11.070 1.00 93.00 85 GLY A CA 1
ATOM 646 C C . GLY A 1 85 ? 4.677 -1.907 11.187 1.00 93.00 85 GLY A C 1
ATOM 647 O O . GLY A 1 85 ? 3.558 -2.375 10.981 1.00 93.00 85 GLY A O 1
ATOM 648 N N . GLU A 1 86 ? 4.879 -0.636 11.506 1.00 94.88 86 GLU A N 1
ATOM 649 C CA . GLU A 1 86 ? 3.805 0.357 11.513 1.00 94.88 86 GLU A CA 1
ATOM 650 C C . GLU A 1 86 ? 3.542 0.860 10.091 1.00 94.88 86 GLU A C 1
ATOM 652 O O . GLU A 1 86 ? 4.477 1.258 9.386 1.00 94.88 86 GLU A O 1
ATOM 657 N N . LEU A 1 87 ? 2.274 0.859 9.668 1.00 96.19 87 LEU A N 1
ATOM 658 C CA . LEU A 1 87 ? 1.849 1.488 8.421 1.00 96.19 87 LEU A CA 1
ATOM 659 C C . LEU A 1 87 ? 1.760 3.001 8.612 1.00 96.19 87 LEU A C 1
ATOM 661 O O . LEU A 1 87 ? 0.878 3.490 9.310 1.00 96.19 87 LEU A O 1
ATOM 665 N N . ALA A 1 88 ? 2.624 3.750 7.939 1.00 94.00 88 ALA A N 1
ATOM 666 C CA . ALA A 1 88 ? 2.702 5.200 8.063 1.00 94.00 88 ALA A CA 1
ATOM 667 C C . ALA A 1 88 ? 2.640 5.891 6.697 1.00 94.00 88 ALA A C 1
ATOM 669 O O . ALA A 1 88 ? 3.008 5.318 5.669 1.00 94.00 88 ALA A O 1
ATOM 670 N N . VAL A 1 89 ? 2.205 7.153 6.690 1.00 92.75 89 VAL A N 1
ATOM 671 C CA . VAL A 1 89 ? 2.422 8.049 5.549 1.00 92.75 89 VAL A CA 1
ATOM 672 C C . VAL A 1 89 ? 3.725 8.799 5.783 1.00 92.75 89 VAL A C 1
ATOM 674 O O . VAL A 1 89 ? 3.826 9.598 6.709 1.00 92.75 89 VAL A O 1
ATOM 677 N N . ILE A 1 90 ? 4.715 8.554 4.933 1.00 89.56 90 ILE A N 1
ATOM 678 C CA . ILE A 1 90 ? 6.022 9.210 4.980 1.00 89.56 90 ILE A CA 1
ATOM 679 C C . ILE A 1 90 ? 6.265 9.810 3.600 1.00 89.56 90 ILE A C 1
ATOM 681 O O . ILE A 1 90 ? 6.199 9.098 2.600 1.00 89.56 90 ILE A O 1
ATOM 685 N N . GLU A 1 91 ? 6.486 11.127 3.547 1.00 87.19 91 GLU A N 1
ATOM 686 C CA . GLU A 1 91 ? 6.712 11.870 2.294 1.00 87.19 91 GLU A CA 1
ATOM 687 C C . GLU A 1 91 ? 5.615 11.616 1.238 1.00 87.19 91 GLU A C 1
ATOM 689 O O . GLU A 1 91 ? 5.873 11.461 0.047 1.00 87.19 91 GLU A O 1
ATOM 694 N N . GLY A 1 92 ? 4.357 11.525 1.687 1.00 89.56 92 GLY A N 1
ATOM 695 C CA . GLY A 1 92 ? 3.201 11.291 0.817 1.00 89.56 92 GLY A CA 1
ATOM 696 C C . GLY A 1 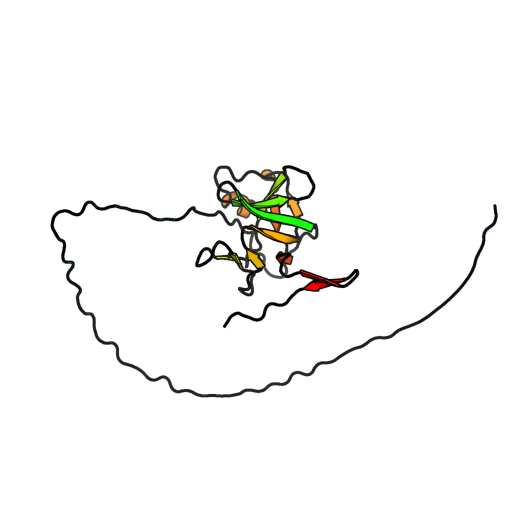92 ? 3.053 9.852 0.308 1.00 89.56 92 GLY A C 1
ATOM 697 O O . GLY A 1 92 ? 2.156 9.591 -0.486 1.00 89.56 92 GLY A O 1
ATOM 698 N N . CYS A 1 93 ? 3.878 8.903 0.753 1.00 91.19 93 CYS A N 1
ATOM 699 C CA . CYS A 1 93 ? 3.770 7.488 0.391 1.00 91.19 93 CYS A CA 1
ATOM 700 C C . CYS A 1 93 ? 3.333 6.644 1.586 1.00 91.19 93 CYS A C 1
ATOM 702 O O . CYS A 1 93 ? 3.759 6.897 2.712 1.00 91.19 93 CYS A O 1
ATOM 704 N N . LEU A 1 94 ? 2.563 5.583 1.334 1.00 94.56 94 LEU A N 1
ATOM 705 C CA . LEU A 1 94 ? 2.401 4.524 2.328 1.00 94.56 94 LEU A CA 1
ATOM 706 C C . LEU A 1 94 ? 3.694 3.719 2.442 1.00 94.56 94 LEU A C 1
ATOM 708 O O . LEU A 1 94 ? 4.160 3.117 1.468 1.00 94.56 94 LEU A O 1
ATOM 712 N N . ARG A 1 95 ? 4.261 3.718 3.646 1.00 94.81 95 ARG A N 1
ATOM 713 C CA . ARG A 1 95 ? 5.501 3.023 3.972 1.00 94.81 95 ARG A CA 1
ATOM 714 C C . ARG A 1 95 ? 5.323 2.200 5.242 1.00 94.81 95 ARG A C 1
ATOM 716 O O . ARG A 1 95 ? 4.486 2.516 6.085 1.00 94.81 95 ARG A O 1
ATOM 723 N N . ILE A 1 96 ? 6.115 1.141 5.366 1.00 94.31 96 ILE A N 1
ATOM 724 C CA . ILE A 1 96 ? 6.215 0.370 6.607 1.00 94.31 96 ILE A CA 1
ATOM 725 C C . ILE A 1 96 ? 7.495 0.743 7.327 1.00 94.31 96 ILE A C 1
ATOM 727 O O . ILE A 1 96 ? 8.583 0.456 6.824 1.00 94.31 96 ILE A O 1
ATOM 731 N N . ALA A 1 97 ? 7.359 1.320 8.518 1.00 90.56 97 ALA A N 1
ATOM 732 C CA . ALA A 1 97 ? 8.466 1.486 9.448 1.00 90.56 97 ALA A CA 1
ATOM 733 C C . ALA A 1 97 ? 8.718 0.144 10.157 1.00 90.56 97 ALA A C 1
ATOM 735 O O . ALA A 1 97 ? 7.929 -0.287 10.998 1.00 90.56 97 ALA A O 1
ATOM 736 N N . SER A 1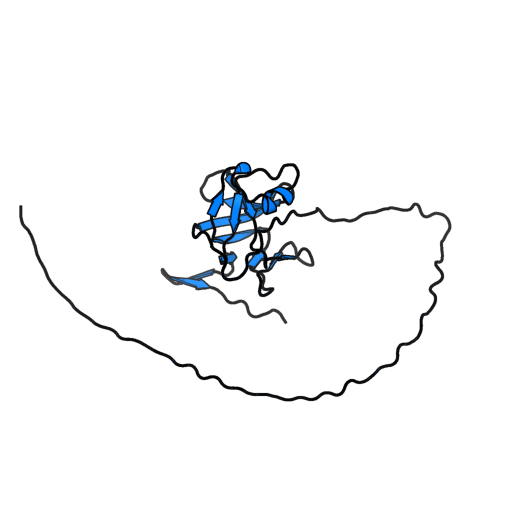 98 ? 9.787 -0.559 9.767 1.00 79.38 98 SER A N 1
ATOM 737 C CA . SER A 1 98 ? 10.099 -1.894 10.297 1.00 79.38 98 SER A CA 1
ATOM 738 C C . SER A 1 98 ? 10.549 -1.844 11.759 1.00 79.38 98 SER A C 1
ATOM 740 O O . SER A 1 98 ? 11.434 -1.068 12.115 1.00 79.38 98 SER A O 1
ATOM 742 N N . PHE A 1 99 ? 10.034 -2.755 12.590 1.00 68.19 99 PHE A N 1
ATOM 743 C CA . PHE A 1 99 ? 10.428 -2.877 14.002 1.00 68.19 99 PHE A CA 1
ATOM 744 C C . PHE A 1 99 ? 11.750 -3.625 14.232 1.00 68.19 99 PHE A C 1
ATOM 746 O O . PHE A 1 99 ? 12.196 -3.763 15.369 1.00 68.19 99 PHE A O 1
ATOM 753 N N . SER A 1 100 ? 12.425 -4.095 13.177 1.00 64.81 100 SER A N 1
ATOM 754 C CA . SER A 1 100 ? 13.616 -4.962 13.280 1.00 64.81 100 SER A CA 1
ATOM 755 C C . SER A 1 100 ? 14.898 -4.248 13.764 1.00 64.81 100 SER A C 1
ATOM 757 O O . SER A 1 100 ? 16.003 -4.727 13.518 1.00 64.81 100 SER A O 1
ATOM 759 N N . GLY A 1 101 ? 14.787 -3.077 14.399 1.00 57.34 101 GLY A N 1
ATOM 760 C CA . GLY A 1 101 ? 15.921 -2.253 14.841 1.00 57.34 101 GLY A CA 1
ATOM 761 C C . GLY A 1 101 ? 16.694 -1.566 13.707 1.00 57.34 101 GLY A C 1
ATOM 762 O O . GLY A 1 101 ? 17.667 -0.860 13.962 1.00 57.34 101 GLY A O 1
ATOM 763 N N . SER A 1 102 ? 16.276 -1.748 12.452 1.00 68.06 102 SER A N 1
ATOM 764 C CA . SER A 1 102 ? 16.773 -0.986 11.310 1.00 68.06 102 SER A CA 1
ATOM 765 C C . SER A 1 102 ? 15.947 0.284 11.136 1.00 68.06 102 SER A C 1
ATOM 767 O O . SER A 1 102 ? 14.729 0.188 11.029 1.00 68.06 102 SER A O 1
ATOM 769 N N . ASN A 1 103 ? 16.587 1.440 10.942 1.00 73.00 103 ASN A N 1
ATOM 770 C CA . ASN A 1 103 ? 15.918 2.677 10.497 1.00 73.00 103 ASN A CA 1
ATOM 771 C C . ASN A 1 103 ? 15.489 2.612 9.014 1.00 73.00 103 ASN A C 1
ATOM 773 O O . ASN A 1 103 ? 15.505 3.613 8.306 1.00 73.00 103 ASN A O 1
ATOM 777 N N . THR A 1 104 ? 15.216 1.413 8.501 1.00 85.12 104 THR A N 1
ATOM 778 C CA . THR A 1 104 ? 14.790 1.191 7.126 1.00 85.12 104 THR A CA 1
ATOM 779 C C . THR A 1 104 ? 13.283 1.079 7.107 1.00 85.12 104 THR A C 1
ATOM 781 O O . THR A 1 104 ? 12.718 0.137 7.666 1.00 85.12 104 THR A O 1
ATOM 784 N N . ASP A 1 105 ? 12.656 2.018 6.422 1.00 91.69 105 ASP A N 1
ATOM 785 C CA . ASP A 1 105 ? 11.263 1.921 6.046 1.00 91.69 105 ASP A CA 1
ATOM 786 C C . ASP A 1 105 ? 11.141 1.466 4.577 1.00 91.69 105 ASP A C 1
ATOM 788 O O . ASP A 1 105 ? 12.083 1.595 3.787 1.00 91.69 105 ASP A O 1
ATOM 792 N N . TYR A 1 106 ? 10.008 0.859 4.230 1.00 94.94 106 TYR A N 1
ATOM 793 C CA . TYR A 1 106 ? 9.771 0.305 2.898 1.00 94.94 106 TYR A CA 1
ATOM 794 C C . TYR A 1 106 ? 8.587 0.979 2.227 1.00 94.94 106 TYR A C 1
ATOM 796 O O . TYR A 1 106 ? 7.481 0.934 2.760 1.00 94.94 106 TYR A O 1
ATOM 804 N N . LEU A 1 107 ? 8.791 1.510 1.020 1.00 95.94 107 LEU A N 1
ATOM 805 C CA . LEU A 1 107 ? 7.693 1.968 0.172 1.00 95.94 107 LEU A CA 1
ATOM 806 C C . LEU A 1 107 ? 6.892 0.770 -0.340 1.00 95.94 107 LEU A C 1
ATOM 808 O O . LEU A 1 107 ? 7.455 -0.159 -0.924 1.00 95.94 107 LEU A O 1
ATOM 812 N N . LEU A 1 108 ? 5.578 0.800 -0.130 1.00 97.12 108 LEU A N 1
ATOM 813 C CA . LEU A 1 108 ? 4.693 -0.307 -0.475 1.00 97.12 108 LEU A CA 1
ATOM 814 C C . LEU A 1 108 ? 4.225 -0.243 -1.929 1.00 97.12 108 LEU A C 1
ATOM 816 O O . LEU A 1 108 ? 3.754 0.796 -2.387 1.00 97.12 108 LEU A O 1
ATOM 820 N N . VAL A 1 109 ? 4.301 -1.377 -2.627 1.00 97.75 109 VAL A N 1
ATOM 821 C CA . VAL A 1 109 ? 3.735 -1.565 -3.970 1.00 97.75 109 VAL A CA 1
ATOM 822 C C . VAL A 1 109 ? 2.600 -2.582 -3.892 1.00 97.75 109 VAL A C 1
ATOM 824 O O . VAL A 1 109 ? 2.825 -3.790 -3.759 1.00 97.75 109 VAL A O 1
ATOM 827 N N . TRP A 1 110 ? 1.372 -2.081 -3.957 1.00 97.88 110 TRP A N 1
ATOM 828 C CA . TRP A 1 110 ? 0.163 -2.814 -3.588 1.00 97.88 110 TRP A CA 1
ATOM 829 C C . TRP A 1 110 ? -0.317 -3.789 -4.666 1.00 97.88 110 TRP A C 1
ATOM 831 O O . TRP A 1 110 ? -0.058 -3.562 -5.852 1.00 97.88 110 TRP A O 1
ATOM 841 N N . PRO A 1 111 ? -1.051 -4.852 -4.293 1.00 97.62 111 PRO A N 1
ATOM 842 C CA . PRO A 1 111 ? -1.746 -5.684 -5.263 1.00 97.62 111 PRO A CA 1
ATOM 843 C C . PRO A 1 111 ? -2.743 -4.853 -6.096 1.00 97.62 111 PRO A C 1
ATOM 845 O O . PRO A 1 111 ? -3.241 -3.827 -5.616 1.00 97.62 111 PRO A O 1
ATOM 848 N N . PRO A 1 112 ? -3.033 -5.249 -7.348 1.00 97.00 112 PRO A N 1
ATOM 849 C CA . PRO A 1 112 ? -3.853 -4.444 -8.258 1.00 97.00 112 PRO A CA 1
ATOM 850 C C . PRO A 1 112 ? -5.260 -4.113 -7.729 1.00 97.00 112 PRO A C 1
ATOM 852 O O . PRO A 1 112 ? -5.781 -3.015 -7.957 1.00 97.00 112 PRO A O 1
ATOM 855 N N . ASP A 1 113 ? -5.855 -5.059 -7.015 1.00 95.81 113 ASP A N 1
ATOM 856 C CA . ASP A 1 113 ? -7.207 -5.057 -6.460 1.00 95.81 113 ASP A CA 1
ATOM 857 C C . ASP A 1 113 ? -7.332 -4.287 -5.136 1.00 95.81 113 ASP A C 1
ATOM 859 O O . ASP A 1 113 ? -8.431 -3.879 -4.767 1.00 95.81 113 ASP A O 1
ATOM 863 N N . PHE A 1 114 ? -6.218 -3.988 -4.463 1.00 97.19 114 PHE A N 1
ATOM 864 C CA . PHE A 1 114 ? -6.227 -3.198 -3.231 1.00 97.19 114 PHE A CA 1
ATOM 865 C C . PHE A 1 114 ? -6.536 -1.727 -3.516 1.00 97.19 114 PHE A C 1
ATOM 867 O O . PHE A 1 114 ? -6.203 -1.184 -4.575 1.00 97.19 114 PHE A O 1
ATOM 874 N N . ARG A 1 115 ? -7.171 -1.037 -2.569 1.00 96.38 115 ARG A N 1
ATOM 875 C CA . ARG A 1 115 ? -7.609 0.357 -2.737 1.00 96.38 115 ARG A CA 1
ATOM 876 C C . ARG A 1 115 ? -7.289 1.188 -1.505 1.00 96.38 115 ARG A C 1
ATOM 878 O O . ARG A 1 115 ? -7.425 0.717 -0.382 1.00 96.38 115 ARG A O 1
ATOM 885 N N . LEU A 1 116 ? -6.918 2.445 -1.728 1.00 95.38 116 LEU A N 1
ATOM 886 C CA . LEU A 1 116 ? -6.847 3.442 -0.669 1.00 95.38 116 LEU A CA 1
ATOM 887 C C . LEU A 1 116 ? -8.246 4.012 -0.424 1.00 95.38 116 LEU A C 1
ATOM 889 O O . LEU A 1 116 ? -8.938 4.367 -1.377 1.00 95.38 116 LEU A O 1
ATOM 893 N N . ASN A 1 117 ? -8.636 4.115 0.839 1.00 93.81 117 ASN A N 1
ATOM 894 C CA . ASN A 1 117 ? -9.799 4.872 1.271 1.00 93.81 117 ASN A CA 1
ATOM 895 C C . ASN A 1 117 ? -9.338 5.969 2.237 1.00 93.81 117 ASN A C 1
ATOM 897 O O . ASN A 1 117 ? -8.767 5.674 3.286 1.00 93.81 117 ASN A O 1
ATOM 901 N N . THR A 1 118 ? -9.563 7.226 1.865 1.00 90.56 118 THR A N 1
ATOM 902 C CA . THR A 1 118 ? -9.225 8.407 2.675 1.00 90.56 118 THR A CA 1
ATOM 903 C C . THR A 1 118 ? -10.464 9.089 3.253 1.00 90.56 118 THR A C 1
ATOM 905 O O . THR A 1 118 ? -10.347 10.158 3.844 1.00 90.56 118 THR A O 1
ATOM 908 N N . GLU A 1 119 ? -11.648 8.508 3.057 1.00 81.56 119 GLU A N 1
ATOM 909 C CA . GLU A 1 119 ? -12.907 9.026 3.583 1.00 81.56 119 GLU A CA 1
ATOM 910 C C . GLU A 1 119 ? -13.128 8.540 5.029 1.00 81.56 119 GLU A C 1
ATOM 912 O O . GLU A 1 119 ? -12.895 7.370 5.353 1.00 81.56 119 GLU A O 1
ATOM 917 N N . GLY A 1 120 ? -13.612 9.429 5.903 1.00 74.81 120 GLY A N 1
ATOM 918 C CA . GLY A 1 120 ? -13.936 9.117 7.302 1.00 74.81 120 GLY A CA 1
ATOM 919 C C . GLY A 1 120 ? -12.758 9.249 8.281 1.00 74.81 120 GLY A C 1
ATOM 920 O O . GLY A 1 120 ? -11.912 10.127 8.126 1.00 74.81 120 GLY A O 1
ATOM 921 N N . ASP A 1 121 ? -12.725 8.389 9.311 1.00 77.00 121 ASP A N 1
ATOM 922 C CA . ASP A 1 121 ? -11.766 8.421 10.438 1.00 77.00 121 ASP A CA 1
ATOM 923 C C . ASP A 1 121 ? -10.356 7.915 10.059 1.00 77.00 121 ASP A C 1
ATOM 925 O O . ASP A 1 121 ? -9.823 6.949 10.615 1.00 77.00 121 ASP A O 1
ATOM 929 N N . GLY A 1 122 ? -9.732 8.580 9.088 1.00 88.56 122 GLY A N 1
ATOM 930 C CA . GLY A 1 122 ? -8.346 8.355 8.685 1.00 88.56 122 GLY A CA 1
ATOM 931 C C . GLY A 1 122 ? -8.167 7.448 7.468 1.00 88.56 122 GLY A C 1
ATOM 932 O O . GLY A 1 122 ? -9.113 7.028 6.804 1.00 88.56 122 GLY A O 1
ATOM 933 N N . ILE A 1 123 ? -6.902 7.166 7.155 1.00 94.19 123 ILE A N 1
ATOM 934 C CA . ILE A 1 123 ? -6.498 6.487 5.920 1.00 94.19 123 ILE A CA 1
ATOM 935 C C . ILE A 1 123 ? -6.532 4.971 6.118 1.00 94.19 123 ILE A C 1
ATOM 937 O O . ILE A 1 123 ? -5.864 4.425 7.001 1.00 94.19 123 ILE A O 1
ATOM 941 N N . GLN A 1 124 ? -7.283 4.293 5.259 1.00 95.50 124 GLN A N 1
ATOM 942 C CA . GLN A 1 124 ? -7.500 2.852 5.284 1.00 95.50 124 GLN A CA 1
ATOM 943 C C . GLN A 1 124 ? -7.051 2.229 3.968 1.00 95.50 124 GLN A C 1
ATOM 945 O O . GLN A 1 124 ? -7.179 2.827 2.898 1.00 95.50 124 GLN A O 1
ATOM 950 N N . VAL A 1 125 ? -6.572 0.994 4.043 1.00 96.06 125 VAL A N 1
ATOM 951 C CA . VAL A 1 125 ? -6.312 0.166 2.871 1.00 96.06 125 VAL A CA 1
ATOM 952 C C . VAL A 1 125 ? -7.337 -0.952 2.833 1.00 96.06 125 VAL A C 1
ATOM 954 O O . VAL A 1 125 ? -7.467 -1.718 3.788 1.00 96.06 125 VAL A O 1
ATOM 957 N N . LEU A 1 126 ? -8.062 -1.029 1.723 1.00 95.50 126 LEU A N 1
ATOM 958 C CA . LEU A 1 126 ? -9.045 -2.063 1.446 1.00 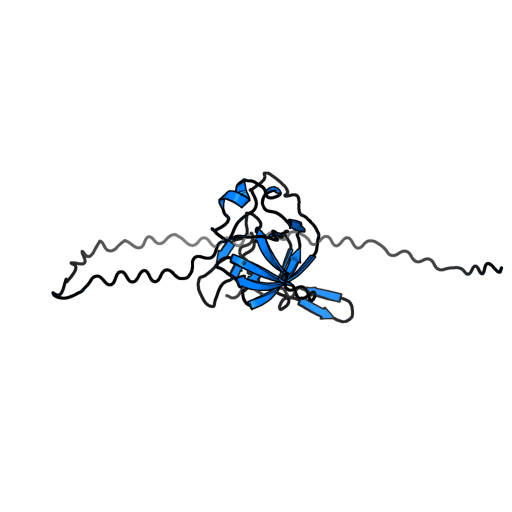95.50 126 LEU A CA 1
ATOM 959 C C . LEU A 1 126 ? -8.412 -3.149 0.570 1.00 95.50 126 LEU A C 1
ATOM 961 O O . LEU A 1 126 ? -7.692 -2.823 -0.377 1.00 95.50 126 LEU A O 1
ATOM 965 N N . ASN A 1 127 ? -8.682 -4.418 0.873 1.00 95.19 127 ASN A N 1
ATOM 966 C CA . ASN A 1 127 ? -8.318 -5.541 0.003 1.00 95.19 127 ASN A CA 1
ATOM 967 C C . ASN A 1 127 ? -9.271 -5.646 -1.209 1.00 95.19 127 ASN A C 1
ATOM 969 O O . ASN A 1 127 ? -10.208 -4.852 -1.341 1.00 95.19 127 ASN A O 1
ATOM 973 N N . GLY A 1 128 ? -9.046 -6.629 -2.088 1.00 93.12 128 GLY A N 1
ATOM 974 C CA . GLY A 1 128 ? -9.903 -6.880 -3.254 1.00 93.12 128 GLY A CA 1
ATOM 975 C C . GLY A 1 128 ? -11.373 -7.159 -2.925 1.00 93.12 128 GLY A C 1
ATOM 976 O O . GLY A 1 128 ? -12.247 -6.836 -3.727 1.00 93.12 128 GLY A O 1
ATOM 977 N N . ASP A 1 129 ? -11.657 -7.660 -1.719 1.00 93.69 129 ASP A N 1
ATOM 978 C CA . ASP A 1 129 ? -13.016 -7.905 -1.219 1.00 93.69 129 ASP A CA 1
ATOM 979 C C . ASP A 1 129 ? -13.675 -6.647 -0.619 1.00 93.69 129 ASP A C 1
ATOM 981 O O . ASP A 1 129 ? -14.811 -6.694 -0.145 1.00 93.69 129 ASP A O 1
ATOM 985 N N . GLY A 1 130 ? -12.971 -5.510 -0.603 1.00 93.06 130 GLY A N 1
ATOM 986 C CA . GLY A 1 130 ? -13.447 -4.255 -0.016 1.00 93.06 130 GLY A CA 1
ATOM 987 C C . GLY A 1 130 ? -13.381 -4.204 1.514 1.00 93.06 130 GLY A C 1
ATOM 988 O O . GLY A 1 130 ? -13.884 -3.257 2.115 1.00 93.06 130 GLY A O 1
ATOM 989 N N . GLN A 1 131 ? -12.759 -5.191 2.157 1.00 92.38 131 GLN A N 1
ATOM 990 C CA . GLN A 1 131 ? -12.569 -5.230 3.605 1.00 92.38 131 GLN A CA 1
ATOM 991 C C . GLN A 1 131 ? -11.337 -4.425 4.014 1.00 92.38 131 GLN A C 1
ATOM 993 O O . GLN A 1 131 ? -10.348 -4.362 3.284 1.00 92.38 131 GLN A O 1
ATOM 998 N N . VAL A 1 132 ? -11.368 -3.847 5.215 1.00 93.12 132 VAL A N 1
ATOM 999 C CA . VAL A 1 132 ? -10.226 -3.109 5.768 1.00 93.12 132 VAL A CA 1
ATOM 1000 C C . VAL A 1 132 ? -9.096 -4.081 6.102 1.00 93.12 132 VAL A C 1
ATOM 1002 O O . VAL A 1 132 ? -9.186 -4.842 7.062 1.00 93.12 132 VAL A O 1
ATOM 1005 N N . ALA A 1 133 ? -8.020 -4.028 5.320 1.00 94.06 133 ALA A N 1
ATOM 1006 C CA . ALA A 1 133 ? -6.817 -4.829 5.522 1.00 94.06 133 ALA A CA 1
ATOM 1007 C C . ALA A 1 133 ? -5.847 -4.170 6.517 1.00 94.06 133 ALA A C 1
ATOM 1009 O O . ALA A 1 133 ? -5.184 -4.852 7.299 1.00 94.06 133 ALA A O 1
ATOM 1010 N N . ALA A 1 134 ? -5.769 -2.837 6.490 1.00 94.44 134 ALA A N 1
ATOM 1011 C CA . ALA A 1 134 ? -4.906 -2.051 7.364 1.00 94.44 134 ALA A CA 1
ATOM 1012 C C . ALA A 1 134 ? -5.405 -0.610 7.515 1.00 94.44 134 ALA A C 1
ATOM 1014 O O . ALA A 1 134 ? -6.105 -0.084 6.645 1.00 94.44 134 ALA A O 1
ATOM 1015 N N . ARG A 1 135 ? -4.985 0.049 8.597 1.00 95.38 135 ARG A N 1
ATOM 1016 C CA . ARG A 1 135 ? -5.170 1.487 8.818 1.00 95.38 135 ARG A CA 1
ATOM 1017 C C . ARG A 1 135 ? -3.820 2.134 9.095 1.00 95.38 135 ARG A C 1
ATOM 1019 O O . ARG A 1 135 ? -2.946 1.511 9.695 1.00 95.38 135 ARG A O 1
ATOM 1026 N N . VAL A 1 136 ? -3.642 3.374 8.654 1.00 95.12 136 VAL A N 1
ATOM 1027 C CA . VAL A 1 136 ? -2.440 4.148 8.991 1.00 95.12 136 VAL A CA 1
ATOM 1028 C C . VAL A 1 136 ? -2.356 4.337 10.512 1.00 95.12 136 VAL A C 1
ATOM 1030 O O . VAL A 1 136 ? -3.367 4.589 11.166 1.00 95.12 136 VAL A O 1
ATOM 1033 N N . GLY A 1 137 ? -1.152 4.193 11.064 1.00 93.62 137 GLY A N 1
ATOM 1034 C CA . GLY A 1 137 ? -0.857 4.194 12.499 1.00 93.62 137 GLY A CA 1
ATOM 1035 C C . GLY A 1 137 ? -1.027 2.830 13.174 1.00 93.62 137 GLY A C 1
ATOM 1036 O O . GLY A 1 137 ? -0.835 2.718 14.383 1.00 93.62 137 GLY A O 1
ATOM 1037 N N . GLU A 1 138 ? -1.413 1.786 12.436 1.00 93.88 138 GLU A N 1
ATOM 1038 C CA . GLU A 1 138 ? -1.480 0.428 12.972 1.00 93.88 138 GLU A CA 1
ATOM 1039 C C . GLU A 1 138 ? -0.228 -0.375 12.641 1.00 93.88 138 GLU A C 1
ATOM 1041 O O . GLU A 1 138 ? 0.356 -0.259 11.562 1.00 93.88 138 GLU A O 1
ATOM 1046 N N . GLU A 1 139 ? 0.141 -1.252 13.571 1.00 93.50 139 GLU A N 1
ATOM 1047 C CA . GLU A 1 139 ? 1.056 -2.345 13.283 1.00 93.50 139 GLU A CA 1
ATOM 1048 C C . GLU A 1 139 ? 0.368 -3.359 12.368 1.00 93.50 139 GLU A C 1
ATOM 1050 O O . GLU A 1 139 ? -0.770 -3.774 12.608 1.00 93.50 139 GLU A O 1
ATOM 1055 N N . VAL A 1 140 ? 1.072 -3.764 11.317 1.00 94.25 140 VAL A N 1
ATOM 1056 C CA . VAL A 1 140 ? 0.586 -4.720 10.331 1.00 94.25 140 VAL A CA 1
ATOM 1057 C C . VAL A 1 140 ? 1.599 -5.833 10.121 1.00 94.25 140 VAL A C 1
ATOM 1059 O O . VAL A 1 140 ? 2.809 -5.608 10.082 1.00 94.25 140 VAL A O 1
ATOM 1062 N N . TYR A 1 141 ? 1.079 -7.041 9.943 1.00 92.81 141 TYR A N 1
ATOM 1063 C CA . TYR A 1 141 ? 1.796 -8.155 9.347 1.00 92.81 141 TYR A CA 1
ATOM 1064 C C . TYR A 1 141 ? 1.500 -8.173 7.847 1.00 92.81 141 TYR A C 1
ATOM 1066 O O . TYR A 1 141 ? 0.341 -8.083 7.428 1.00 92.81 141 TYR A O 1
ATOM 1074 N N . MET A 1 142 ? 2.543 -8.307 7.035 1.00 94.06 142 MET A N 1
ATOM 1075 C CA . MET A 1 142 ? 2.439 -8.264 5.586 1.00 94.06 142 MET A CA 1
ATOM 1076 C C . MET A 1 142 ? 3.345 -9.305 4.930 1.00 94.06 142 MET A C 1
ATOM 1078 O O . MET A 1 142 ? 4.552 -9.342 5.171 1.00 94.06 142 MET A O 1
ATOM 1082 N N . GLY A 1 143 ? 2.763 -10.116 4.048 1.00 95.38 143 GLY A N 1
ATOM 1083 C CA . GLY A 1 143 ? 3.510 -10.960 3.120 1.00 95.38 143 GLY A CA 1
ATOM 1084 C C . GLY A 1 143 ? 4.047 -10.152 1.935 1.00 95.38 143 GLY A C 1
ATOM 1085 O O . GLY A 1 143 ? 3.534 -9.077 1.612 1.00 95.38 143 GLY A O 1
ATOM 1086 N N . GLY A 1 144 ? 5.073 -10.652 1.254 1.00 96.81 144 GLY A N 1
ATOM 1087 C CA . GLY A 1 144 ? 5.590 -10.023 0.042 1.00 96.81 144 GLY A CA 1
ATOM 1088 C C . GLY A 1 144 ? 7.081 -10.225 -0.168 1.00 96.81 144 GLY A C 1
ATOM 1089 O O . GLY A 1 144 ? 7.626 -11.302 0.074 1.00 96.81 144 GLY A O 1
ATOM 1090 N N . GLY A 1 145 ? 7.765 -9.192 -0.657 1.00 96.19 145 GLY A N 1
ATOM 1091 C CA . GLY A 1 145 ? 9.210 -9.259 -0.828 1.00 96.19 145 GLY A CA 1
ATOM 1092 C C . GLY A 1 145 ? 9.901 -7.934 -1.111 1.00 96.19 145 GLY A C 1
ATOM 1093 O O . GLY A 1 145 ? 9.351 -7.015 -1.715 1.00 96.19 145 GLY A O 1
ATOM 1094 N N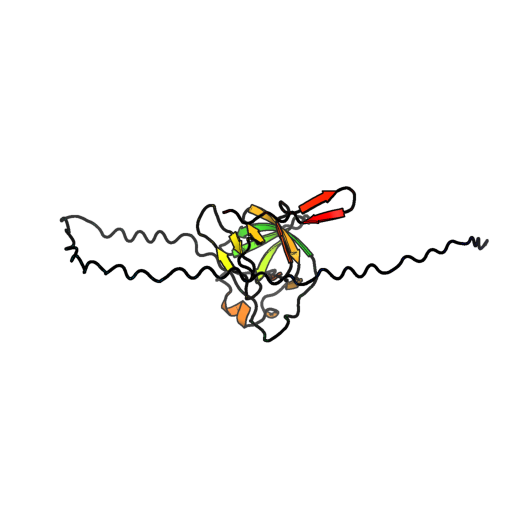 . LYS A 1 146 ? 11.157 -7.853 -0.670 1.00 95.50 146 LYS A N 1
ATOM 1095 C CA . LYS A 1 146 ? 11.995 -6.661 -0.799 1.00 95.50 146 LYS A CA 1
ATOM 1096 C C . LYS A 1 146 ? 12.587 -6.528 -2.199 1.00 95.50 146 LYS A C 1
ATOM 1098 O O . LYS A 1 146 ? 13.286 -7.423 -2.674 1.00 95.50 146 LYS A O 1
ATOM 1103 N N . ILE A 1 147 ? 12.471 -5.331 -2.767 1.00 95.94 147 ILE A N 1
ATOM 1104 C CA . ILE A 1 147 ? 13.281 -4.871 -3.896 1.00 95.94 147 ILE A CA 1
ATOM 1105 C C . ILE A 1 147 ? 14.101 -3.660 -3.449 1.00 95.94 147 ILE A C 1
ATOM 1107 O O . ILE A 1 147 ? 13.571 -2.635 -3.035 1.00 95.94 147 ILE A O 1
ATOM 1111 N N . GLY A 1 148 ? 15.428 -3.778 -3.506 1.00 94.00 148 GLY A N 1
ATOM 1112 C CA . GLY A 1 148 ? 16.326 -2.746 -2.973 1.00 94.00 148 GLY A CA 1
ATOM 1113 C C . GLY A 1 148 ? 16.507 -1.516 -3.866 1.00 94.00 148 GLY A C 1
ATOM 1114 O O . GLY A 1 148 ? 16.849 -0.455 -3.357 1.00 94.00 148 GLY A O 1
ATOM 1115 N N . TYR A 1 149 ? 16.296 -1.641 -5.180 1.00 92.12 149 TYR A N 1
ATOM 1116 C CA . TYR A 1 149 ? 16.671 -0.608 -6.150 1.00 92.12 149 TYR A CA 1
ATOM 1117 C C . TYR A 1 149 ? 15.601 -0.415 -7.222 1.00 92.12 149 TYR A C 1
ATOM 1119 O O . TYR A 1 149 ? 15.037 -1.388 -7.715 1.00 92.12 149 TYR A O 1
ATOM 1127 N N . VAL A 1 150 ? 15.391 0.840 -7.636 1.00 93.38 150 VAL A N 1
ATOM 1128 C CA . VAL A 1 150 ? 14.335 1.229 -8.592 1.00 93.38 150 VAL A CA 1
ATOM 1129 C C . VAL A 1 150 ? 14.466 0.542 -9.954 1.00 93.38 150 VAL A C 1
ATOM 1131 O O . VAL A 1 150 ? 13.466 0.137 -10.525 1.00 93.38 150 VAL A O 1
ATOM 1134 N N . HIS A 1 151 ? 15.690 0.309 -10.442 1.00 92.94 151 HIS A N 1
ATOM 1135 C CA . HIS A 1 151 ? 15.933 -0.353 -11.733 1.00 92.94 151 HIS A CA 1
ATOM 1136 C C . HIS A 1 151 ? 15.528 -1.838 -11.759 1.00 92.94 151 HIS A C 1
ATOM 1138 O O . HIS A 1 151 ? 15.591 -2.464 -12.812 1.00 92.94 151 HIS A O 1
ATOM 1144 N N . ARG A 1 152 ? 15.177 -2.423 -10.604 1.00 94.94 152 ARG A N 1
ATOM 1145 C CA . ARG A 1 152 ? 14.661 -3.796 -10.493 1.00 94.94 152 ARG A CA 1
ATOM 1146 C C . ARG A 1 152 ? 13.137 -3.853 -10.360 1.00 94.94 152 ARG A C 1
ATOM 1148 O O . ARG A 1 152 ? 12.601 -4.950 -10.250 1.00 94.94 152 ARG A O 1
ATOM 1155 N N . LEU A 1 153 ? 12.455 -2.708 -10.311 1.00 95.44 153 LEU A N 1
ATOM 1156 C CA . LEU A 1 153 ? 10.996 -2.655 -10.347 1.00 95.44 153 LEU A CA 1
ATOM 1157 C C . LEU A 1 153 ? 10.486 -2.821 -11.779 1.00 95.44 153 LEU A C 1
ATOM 1159 O O . LEU A 1 153 ? 11.168 -2.456 -12.736 1.00 95.44 153 LEU A O 1
ATOM 1163 N N . ASP A 1 154 ? 9.256 -3.319 -11.909 1.00 95.31 154 ASP A N 1
ATOM 1164 C CA . ASP A 1 154 ? 8.522 -3.273 -13.174 1.00 95.31 154 ASP A CA 1
ATOM 1165 C C . ASP A 1 154 ? 8.329 -1.809 -13.610 1.00 95.31 154 ASP A C 1
ATOM 1167 O O . ASP A 1 154 ? 8.008 -0.939 -12.794 1.00 95.31 154 ASP A O 1
ATOM 1171 N N . GLU A 1 155 ? 8.507 -1.530 -14.901 1.00 96.12 155 GLU A N 1
ATOM 1172 C CA . GLU A 1 155 ? 8.366 -0.184 -15.465 1.00 96.12 155 GLU A CA 1
ATOM 1173 C C . GLU A 1 155 ? 6.974 0.420 -15.195 1.00 96.12 155 GLU A C 1
ATOM 1175 O O . GLU A 1 155 ? 6.844 1.626 -14.975 1.00 96.12 155 GLU A O 1
ATOM 1180 N N . TYR A 1 156 ? 5.934 -0.418 -15.138 1.00 96.75 156 TYR A N 1
ATOM 1181 C CA . TYR A 1 156 ? 4.580 -0.030 -14.748 1.00 96.75 156 TYR A CA 1
ATOM 1182 C C . TYR A 1 156 ? 4.536 0.600 -13.352 1.00 96.75 156 TYR A C 1
ATOM 1184 O O . TYR A 1 156 ? 3.836 1.590 -13.144 1.00 96.75 156 TYR A O 1
ATOM 1192 N N . VAL A 1 157 ? 5.296 0.055 -12.399 1.00 96.56 157 VAL A N 1
ATOM 1193 C CA . VAL A 1 157 ? 5.392 0.587 -11.033 1.00 96.56 157 VAL A CA 1
ATOM 1194 C C . VAL A 1 157 ? 6.196 1.883 -11.033 1.00 96.56 157 VAL A C 1
ATOM 1196 O O . VAL A 1 157 ? 5.772 2.858 -10.421 1.00 96.56 157 VAL A O 1
ATOM 1199 N N . VAL A 1 158 ? 7.319 1.926 -11.759 1.00 95.12 158 VAL A N 1
ATOM 1200 C CA . VAL A 1 158 ? 8.199 3.108 -11.824 1.00 95.12 158 VAL A CA 1
ATOM 1201 C C . VAL A 1 158 ? 7.437 4.356 -12.280 1.00 95.12 158 VAL A C 1
ATOM 1203 O O . VAL A 1 158 ? 7.627 5.427 -11.711 1.00 95.12 158 VAL A O 1
ATOM 1206 N N . ARG A 1 159 ? 6.522 4.220 -13.247 1.00 94.88 159 ARG A N 1
ATOM 1207 C CA . ARG A 1 159 ? 5.693 5.329 -13.757 1.00 94.88 159 ARG A CA 1
ATOM 1208 C C . ARG A 1 159 ? 4.691 5.893 -12.738 1.00 94.88 159 ARG A C 1
ATOM 1210 O O . ARG A 1 159 ? 4.155 6.970 -12.970 1.00 94.88 159 ARG A O 1
ATOM 1217 N N . GLN A 1 160 ? 4.424 5.176 -11.646 1.00 94.00 160 GLN A N 1
ATOM 1218 C CA . GLN A 1 160 ? 3.502 5.589 -10.580 1.00 94.00 160 GLN A CA 1
ATOM 1219 C C . GLN A 1 160 ? 4.219 6.213 -9.375 1.00 94.00 160 GLN A C 1
ATOM 1221 O O . GLN A 1 160 ? 3.555 6.725 -8.473 1.00 94.00 160 GLN A O 1
ATOM 1226 N N . LEU A 1 161 ? 5.554 6.140 -9.316 1.00 92.00 161 LEU A N 1
ATOM 1227 C CA . LEU A 1 161 ? 6.310 6.653 -8.178 1.00 92.00 161 LEU A CA 1
ATOM 1228 C C . LEU A 1 161 ? 6.336 8.192 -8.190 1.00 92.00 161 LEU A C 1
ATOM 1230 O O . LEU A 1 161 ? 6.554 8.791 -9.247 1.00 92.00 161 LEU A O 1
ATOM 1234 N N . PRO A 1 162 ? 6.163 8.850 -7.031 1.00 86.31 162 PRO A N 1
ATOM 1235 C CA . PRO A 1 162 ? 6.332 10.292 -6.937 1.00 86.31 162 PRO A CA 1
ATOM 1236 C C . PRO A 1 162 ? 7.788 10.719 -7.143 1.00 86.31 162 PRO A C 1
ATOM 1238 O O . PRO A 1 162 ? 8.713 9.923 -6.938 1.00 86.31 162 PRO A O 1
ATOM 1241 N N . PRO A 1 163 ? 8.025 12.011 -7.430 1.00 74.06 163 PRO A N 1
ATOM 1242 C CA . PRO A 1 163 ? 9.333 12.619 -7.223 1.00 74.06 163 PRO A CA 1
ATOM 1243 C C . PRO A 1 163 ? 9.762 12.408 -5.761 1.00 74.06 163 PRO A C 1
ATOM 1245 O O . PRO A 1 163 ? 9.100 12.892 -4.850 1.00 74.06 163 PRO A O 1
ATOM 1248 N N . GLY A 1 164 ? 10.835 11.647 -5.530 1.00 67.56 164 GLY A N 1
ATOM 1249 C CA . GLY A 1 164 ? 11.287 11.285 -4.180 1.00 67.56 164 GLY A CA 1
ATOM 1250 C C . GLY A 1 164 ? 10.800 9.928 -3.662 1.00 67.56 164 GLY A C 1
ATOM 1251 O O . GLY A 1 164 ? 11.217 9.544 -2.576 1.00 67.56 164 GLY A O 1
ATOM 1252 N N . GLY A 1 165 ? 10.020 9.164 -4.446 1.00 78.75 165 GLY A N 1
ATOM 1253 C CA . GLY A 1 165 ? 9.589 7.785 -4.159 1.00 78.75 165 GLY A CA 1
ATOM 1254 C C . GLY A 1 165 ? 10.743 6.781 -4.145 1.00 78.75 165 GLY A C 1
ATOM 1255 O O . GLY A 1 165 ? 10.789 5.849 -4.944 1.00 78.75 165 GLY A O 1
ATOM 1256 N N . THR A 1 166 ? 11.711 7.013 -3.266 1.00 86.69 166 THR A N 1
ATOM 1257 C CA . THR A 1 166 ? 12.958 6.273 -3.162 1.00 86.69 166 THR A CA 1
ATOM 1258 C C . THR A 1 166 ? 12.703 4.979 -2.407 1.00 86.69 166 THR A C 1
ATOM 1260 O O . THR A 1 166 ? 11.890 4.915 -1.483 1.00 86.69 166 THR A O 1
ATOM 1263 N N . GLY A 1 167 ? 13.401 3.926 -2.816 1.00 89.69 167 GLY A N 1
ATOM 1264 C CA . GLY A 1 167 ? 13.362 2.653 -2.119 1.00 89.69 167 GLY A CA 1
ATOM 1265 C C . GLY A 1 167 ? 14.018 2.702 -0.727 1.00 89.69 167 GLY A C 1
ATOM 1266 O O . GLY A 1 167 ? 14.511 3.745 -0.295 1.00 89.69 167 GLY A O 1
ATOM 1267 N N . PRO A 1 168 ? 14.095 1.548 -0.051 1.00 94.31 168 PRO A N 1
ATOM 1268 C CA . PRO A 1 168 ? 13.739 0.237 -0.586 1.00 94.31 168 PRO A CA 1
ATOM 1269 C C . PRO A 1 168 ? 12.223 0.041 -0.722 1.00 94.31 168 PRO A C 1
ATOM 1271 O O . PRO A 1 168 ? 11.424 0.713 -0.077 1.00 94.31 168 PRO A O 1
ATOM 1274 N N . TYR A 1 169 ? 11.838 -0.893 -1.588 1.00 96.56 169 TYR A N 1
ATOM 1275 C CA . TYR A 1 169 ? 10.446 -1.202 -1.899 1.00 96.56 169 TYR A CA 1
ATOM 1276 C C . TYR A 1 169 ? 10.057 -2.553 -1.315 1.00 96.56 169 TYR A C 1
ATOM 1278 O O . TYR A 1 169 ? 10.879 -3.475 -1.263 1.00 96.56 169 TYR A O 1
ATOM 1286 N N . TRP A 1 170 ? 8.793 -2.683 -0.937 1.00 97.31 170 TRP A N 1
ATOM 1287 C CA . TRP A 1 170 ? 8.170 -3.954 -0.605 1.00 97.31 170 TRP A CA 1
ATOM 1288 C C . TRP A 1 170 ? 7.041 -4.242 -1.592 1.00 97.31 170 TRP A C 1
ATOM 1290 O O . TRP A 1 170 ? 6.065 -3.496 -1.681 1.00 97.31 170 TRP A O 1
ATOM 1300 N N . ILE A 1 171 ? 7.190 -5.321 -2.354 1.00 97.94 171 ILE A N 1
ATOM 1301 C CA . ILE A 1 171 ? 6.155 -5.836 -3.248 1.00 97.94 171 ILE A CA 1
ATOM 1302 C C . ILE A 1 171 ? 5.171 -6.614 -2.389 1.00 97.94 171 ILE A C 1
ATOM 1304 O O . ILE A 1 171 ? 5.492 -7.699 -1.910 1.00 97.94 171 ILE A O 1
ATOM 1308 N N . VAL A 1 172 ? 4.004 -6.025 -2.148 1.00 98.00 172 VAL A N 1
ATOM 1309 C CA . VAL A 1 172 ? 3.004 -6.544 -1.210 1.00 98.00 172 VAL A CA 1
ATOM 1310 C C . VAL A 1 172 ? 2.358 -7.816 -1.768 1.00 98.00 172 VAL A C 1
ATOM 1312 O O . VAL A 1 172 ? 1.891 -7.843 -2.913 1.00 98.00 172 VAL A O 1
ATOM 1315 N N . GLY A 1 173 ? 2.335 -8.877 -0.964 1.00 96.56 173 GLY A N 1
ATOM 1316 C CA . GLY A 1 173 ? 1.642 -10.124 -1.285 1.00 96.56 173 GLY A CA 1
ATOM 1317 C C . GLY A 1 173 ? 0.131 -10.038 -1.067 1.00 96.56 173 GLY A C 1
ATOM 1318 O O . GLY A 1 173 ? -0.433 -8.949 -1.048 1.00 96.56 173 GLY A O 1
ATOM 1319 N N . ASP A 1 174 ? -0.541 -11.181 -0.938 1.00 93.38 174 ASP A N 1
ATOM 1320 C CA . ASP A 1 174 ? -1.998 -11.219 -0.703 1.00 93.38 174 ASP A CA 1
ATOM 1321 C C . ASP A 1 174 ? -2.357 -11.045 0.778 1.00 93.38 174 ASP A C 1
ATOM 1323 O O . ASP A 1 174 ? -3.461 -10.633 1.127 1.00 93.38 174 ASP A O 1
ATOM 1327 N N . VAL A 1 175 ? -1.414 -11.358 1.670 1.00 92.19 175 VAL A N 1
ATOM 1328 C CA . VAL A 1 175 ? -1.636 -11.316 3.115 1.00 92.19 175 VAL A CA 1
ATOM 1329 C C . VAL A 1 175 ? -1.236 -9.952 3.661 1.00 92.19 175 VAL A C 1
ATOM 1331 O O . VAL A 1 175 ? -0.051 -9.618 3.707 1.00 92.19 175 VAL A O 1
ATOM 1334 N N . VAL A 1 176 ? -2.230 -9.193 4.119 1.00 94.69 176 VAL A N 1
ATOM 1335 C CA . VAL A 1 176 ? -2.068 -7.945 4.875 1.00 94.69 176 VAL A CA 1
ATOM 1336 C C . VAL A 1 176 ? -3.051 -7.982 6.034 1.00 94.69 176 VAL A C 1
ATOM 1338 O O . VAL A 1 176 ? -4.257 -8.079 5.817 1.00 94.69 176 VAL A O 1
ATOM 1341 N N . ILE A 1 177 ? -2.539 -7.968 7.262 1.00 91.19 177 ILE A N 1
ATOM 1342 C CA . ILE A 1 177 ? -3.348 -8.151 8.467 1.00 91.19 177 ILE A CA 1
ATOM 1343 C C . ILE A 1 177 ? -2.926 -7.120 9.510 1.00 91.19 177 ILE A C 1
ATOM 1345 O O . ILE A 1 177 ? -1.759 -7.071 9.898 1.00 91.19 177 ILE A O 1
ATOM 1349 N N . SER A 1 178 ? -3.878 -6.332 10.012 1.00 90.69 178 SER A N 1
ATOM 1350 C CA . SER A 1 178 ? -3.667 -5.514 11.211 1.00 90.69 178 SER A CA 1
ATOM 1351 C C . SER A 1 178 ? -3.348 -6.409 12.407 1.00 90.69 178 SER A C 1
ATOM 1353 O O . SER A 1 178 ? -4.076 -7.363 12.686 1.00 90.69 178 SER A O 1
ATOM 1355 N N . ALA A 1 179 ? -2.297 -6.093 13.162 1.00 84.31 179 ALA A N 1
ATOM 1356 C CA . ALA A 1 179 ? -1.943 -6.838 14.368 1.00 84.31 179 ALA A CA 1
ATOM 1357 C C . ALA A 1 179 ? -3.054 -6.786 15.431 1.00 84.31 179 ALA A C 1
ATOM 1359 O O . ALA A 1 179 ? -3.185 -7.709 16.232 1.00 84.31 179 ALA A O 1
ATOM 1360 N N . LYS A 1 180 ? -3.927 -5.768 15.391 1.00 85.00 180 LYS A N 1
ATOM 1361 C CA . LYS A 1 180 ? -5.141 -5.707 16.224 1.00 85.00 180 LYS A CA 1
ATOM 1362 C C . LYS A 1 180 ? -6.143 -6.815 15.899 1.00 85.00 180 LYS A C 1
ATOM 1364 O O . LYS A 1 180 ? -6.931 -7.189 16.763 1.00 85.00 180 LYS A O 1
ATOM 1369 N N . SER A 1 181 ? -6.103 -7.344 14.679 1.00 80.00 181 SER A N 1
ATOM 1370 C CA . SER A 1 181 ? -6.918 -8.473 14.232 1.00 80.00 181 SER A CA 1
ATOM 1371 C C . SER A 1 181 ? -6.260 -9.822 14.529 1.00 80.00 181 SER A C 1
ATOM 1373 O O . SER A 1 181 ? -6.746 -10.841 14.051 1.00 80.00 181 SER A O 1
ATOM 1375 N N . LEU A 1 182 ? -5.173 -9.875 15.305 1.00 78.50 182 LEU A N 1
ATOM 1376 C CA . LEU A 1 182 ? -4.532 -11.120 15.727 1.00 78.50 182 LEU A CA 1
ATOM 1377 C C . LEU A 1 182 ? -4.772 -11.363 17.227 1.00 78.50 182 LEU A C 1
ATOM 1379 O O . LEU A 1 182 ? -4.574 -10.480 18.056 1.00 78.50 182 LEU A O 1
ATOM 1383 N N . GLN A 1 183 ? -5.169 -12.583 17.596 1.00 71.44 183 GLN A N 1
ATOM 1384 C CA . GLN A 1 183 ? -5.195 -13.074 18.980 1.00 71.44 183 GLN A CA 1
ATOM 1385 C C . GLN A 1 183 ? -4.192 -14.208 19.165 1.00 71.44 183 GLN A C 1
ATOM 1387 O O . GLN A 1 183 ? -4.103 -15.114 18.339 1.00 71.44 183 GLN A O 1
ATOM 1392 N N . VAL A 1 184 ? -3.473 -14.198 20.286 1.00 71.62 184 VAL A N 1
ATOM 1393 C CA . VAL A 1 184 ? -2.527 -15.259 20.647 1.00 71.62 184 VAL A CA 1
ATOM 1394 C C . VAL A 1 184 ? -3.117 -16.097 21.779 1.00 71.62 184 VAL A C 1
ATOM 1396 O O . VAL A 1 184 ? -3.355 -15.585 22.871 1.00 71.62 184 VAL A O 1
ATOM 1399 N N . PHE A 1 185 ? -3.313 -17.398 21.545 1.00 71.25 185 PHE A N 1
ATOM 1400 C CA . PHE A 1 185 ? -3.642 -18.364 22.598 1.00 71.25 185 PHE A CA 1
ATOM 1401 C C . PHE A 1 185 ? -2.562 -19.445 22.665 1.00 71.25 185 PHE A C 1
ATOM 1403 O O . PHE A 1 185 ? -2.476 -20.328 21.804 1.00 71.25 185 PHE A O 1
ATOM 1410 N N . GLY A 1 186 ? -1.726 -19.385 23.705 1.00 80.00 186 GLY A N 1
ATOM 1411 C CA . GLY A 1 186 ? -0.555 -20.254 23.827 1.00 80.00 186 GLY A CA 1
ATOM 1412 C C . GLY A 1 186 ? 0.448 -19.985 22.702 1.00 80.00 186 GLY A C 1
ATOM 1413 O O . GLY A 1 186 ? 0.902 -18.859 22.543 1.00 80.00 186 GLY A O 1
ATOM 1414 N N . SER A 1 187 ? 0.783 -21.012 21.915 1.00 73.38 187 SER A N 1
ATOM 1415 C CA . SER A 1 187 ? 1.675 -20.914 20.746 1.00 73.38 187 SER A CA 1
ATOM 1416 C C . SER A 1 187 ? 0.940 -20.748 19.408 1.00 73.38 187 SER A C 1
ATOM 1418 O O . SER A 1 187 ? 1.549 -20.910 18.351 1.00 73.38 187 SER A O 1
ATOM 1420 N N . LYS A 1 188 ? -0.372 -20.481 19.429 1.00 73.62 188 LYS A N 1
ATOM 1421 C CA . LYS A 1 188 ? -1.196 -20.328 18.224 1.00 73.62 188 LYS A CA 1
ATOM 1422 C C . LYS A 1 188 ? -1.670 -18.887 18.063 1.00 73.62 188 LYS A C 1
ATOM 1424 O O . LYS A 1 188 ? -2.147 -18.288 19.026 1.00 73.62 188 LYS A O 1
ATOM 1429 N N . ILE A 1 189 ? -1.581 -18.384 16.835 1.00 74.94 189 ILE A N 1
ATOM 1430 C CA . ILE A 1 189 ? -2.132 -17.096 16.407 1.00 74.94 189 ILE A CA 1
ATOM 1431 C C . ILE A 1 189 ? -3.459 -17.360 15.687 1.00 74.94 189 ILE A C 1
ATOM 1433 O O . ILE A 1 189 ? -3.553 -18.279 14.874 1.00 74.94 189 ILE A O 1
ATOM 1437 N N . TYR A 1 190 ? -4.476 -16.565 15.997 1.00 73.69 190 TYR A N 1
ATOM 1438 C CA . TYR A 1 190 ? -5.813 -16.633 15.421 1.00 73.69 190 TYR A CA 1
ATOM 1439 C C . TYR A 1 190 ? -6.163 -15.279 14.819 1.00 73.69 190 TYR A C 1
ATOM 1441 O O . TYR A 1 190 ? -5.949 -14.252 15.462 1.00 73.69 190 TYR A O 1
ATOM 1449 N N . LEU A 1 191 ? -6.732 -15.274 13.613 1.00 73.69 191 LEU A N 1
ATOM 1450 C CA . LEU A 1 191 ? -7.364 -14.072 13.083 1.00 73.69 191 LEU A CA 1
ATOM 1451 C C . LEU A 1 191 ? -8.683 -13.814 13.812 1.00 73.69 191 LEU A C 1
ATOM 1453 O O . LEU A 1 191 ? -9.533 -14.697 13.932 1.00 73.69 191 LEU A O 1
ATOM 1457 N N . ILE A 1 192 ? -8.863 -12.574 14.241 1.00 72.12 192 ILE A N 1
ATOM 1458 C CA . ILE A 1 192 ? -10.137 -12.026 14.667 1.00 72.12 192 ILE A CA 1
ATOM 1459 C C . ILE A 1 192 ? -10.864 -11.589 13.400 1.00 72.12 192 ILE A C 1
ATOM 1461 O O . ILE A 1 192 ? -10.526 -10.576 12.788 1.00 72.12 192 ILE A O 1
ATOM 1465 N N . LEU A 1 193 ? -11.877 -12.351 13.004 1.00 65.06 193 LEU A N 1
ATOM 1466 C CA . LEU A 1 193 ? -12.820 -11.898 11.991 1.00 65.06 193 LEU A CA 1
ATOM 1467 C C . LEU A 1 193 ? -13.743 -10.875 12.658 1.00 65.06 193 LEU A C 1
ATOM 1469 O O . LEU A 1 193 ? -14.621 -11.246 13.439 1.00 65.06 193 LEU A O 1
ATOM 1473 N N . GLN A 1 194 ? -13.512 -9.584 12.410 1.00 52.56 194 GLN A N 1
ATOM 1474 C CA . GLN A 1 194 ? -14.465 -8.559 12.823 1.00 52.56 194 GLN A CA 1
ATOM 1475 C C . GLN A 1 194 ? -15.733 -8.711 11.967 1.00 52.56 194 GLN A C 1
ATOM 1477 O O . GLN A 1 194 ? -15.625 -8.793 10.741 1.00 52.56 194 GLN A O 1
ATOM 1482 N N . PRO A 1 195 ? -16.931 -8.792 12.575 1.00 44.62 195 PRO A N 1
ATOM 1483 C CA . PRO A 1 195 ? -18.168 -8.786 11.807 1.00 44.62 195 PRO A CA 1
ATOM 1484 C C . PRO A 1 195 ? -18.288 -7.460 11.038 1.00 44.62 195 PRO A C 1
ATOM 1486 O O . PRO A 1 195 ? -17.797 -6.440 11.530 1.00 44.62 195 PRO A O 1
ATOM 1489 N N . PRO A 1 196 ? -18.928 -7.447 9.853 1.00 36.72 196 PRO A N 1
ATOM 1490 C CA . PRO A 1 196 ? -19.147 -6.210 9.117 1.00 36.72 196 PRO A CA 1
ATOM 1491 C C . PRO A 1 196 ? -19.913 -5.224 10.003 1.00 36.72 196 PRO A C 1
ATOM 1493 O O . PRO A 1 196 ? -20.953 -5.567 10.570 1.00 36.72 196 PRO A O 1
ATOM 1496 N N . THR A 1 197 ? -19.374 -4.016 10.155 1.00 48.38 197 THR A N 1
ATOM 1497 C CA . THR A 1 197 ? -20.069 -2.911 10.813 1.00 48.38 197 THR A CA 1
ATOM 1498 C C . THR A 1 197 ? -21.290 -2.555 9.962 1.00 48.38 197 THR A C 1
ATOM 1500 O O . THR A 1 197 ? -21.136 -2.258 8.778 1.00 48.38 197 THR A O 1
ATOM 1503 N N . VAL A 1 198 ? -22.485 -2.677 10.550 1.00 41.44 198 VAL A N 1
ATOM 1504 C CA . VAL A 1 198 ? -23.788 -2.366 9.927 1.00 41.44 198 VAL A CA 1
ATOM 1505 C C . VAL A 1 198 ? -23.998 -0.862 9.843 1.00 41.44 198 VAL A C 1
ATOM 1507 O O . VAL A 1 198 ? -23.655 -0.184 10.839 1.00 41.44 198 VAL A O 1
#

Foldseek 3Di:
DDDDDDDDDDDDDDDDDDPDDDDDDPPDDDDDDDDDDDDDDDPDDDPDDPDDDPPPPPVPDQQAQAAEDDDDPDDDDFAFDKFKAAFAQDPRFTWGCGPPPDSFIAGEHHYPQKDWDQPDDAIFIAHNVRDTLDGHRFIKMFTGDWDQAPVPDDPSRNVRADDVSHGRHTYTGRHIHGCVQWDDDPPDIDGNDDDDDD